Protein AF-A0A2M6GGJ7-F1 (afdb_monomer_lite)

Radius of gyration: 24.52 Å; chains: 1; bounding box: 60×41×92 Å

Sequence (339 aa):
MKKKYFLLYLFILSLFNLVSHESKAQTFKPIFEDGEGRSSIIAPLGFLGVNTENSSIRFQYFYSRSAELNPKIPAEIKRNRFYWGVDVAGSAAGGLSNLFSYGSFTPGTSASLFLGHRSLFFPALDKQGAPVLHGKNEAAIEDWLTLRVGGQVANYTLYDENLPFANQIFSEKFRGYLTQLAYNVLIGGATSIGVSWDVARENNIDDLTPVQFRQQTVVPDPSGQTTRIFEREVNAYAGGYESFIQNTFSLDAVRYFTPASDINYALHAYGRLKHDHAQPVYRAGLGFYLFPQSKIAGGVFVESGDLTNKISGTPQFSKRIDMGLTVKFILPGLGVPSP

Secondary structure (DSSP, 8-state):
-HHHHHHHHHHHHHHHHS----------------TTS--S---S--EEEEETTTTEEEEEEEEEPPPEEETTEEEEEE---EEEEEEEEEEETTHHHHHHHS----EEEEEEEEEEEE-SSS-SB-TTSPBPEETTTTEEEEEEEEEEEEEEEEEEEEE-TTS-GGGSEEEEEEEEEEEEEEEEEEETTTEEEEEEEEEEEEE-GGGSEEEEEEEEEEEE-TTSS-EEEEEEEEEEEES---EEEEEEEEEEEEEESSTTSSEEEEEEEEEEEEE-SS-EEEEEEEEEEEEESSSEEEEEEEEES-TT-SS-S-S-GGGGEEEEEEEEEEPPPBSSPP-

pLDDT: mean 85.09, std 14.14, range [33.19, 98.44]

Structure (mmCIF, N/CA/C/O backbone):
data_AF-A0A2M6GGJ7-F1
#
_entry.id   AF-A0A2M6GGJ7-F1
#
loop_
_atom_site.group_PDB
_atom_site.id
_atom_site.type_symbol
_atom_site.label_atom_id
_atom_site.label_alt_id
_atom_site.label_comp_id
_atom_site.label_asym_id
_atom_site.label_entity_id
_atom_site.label_seq_id
_atom_site.pdbx_PDB_ins_code
_atom_site.Cartn_x
_atom_site.Cartn_y
_atom_site.Cartn_z
_atom_site.occupancy
_atom_site.B_iso_or_equiv
_atom_site.auth_seq_id
_atom_site.auth_comp_id
_atom_site.auth_asym_id
_atom_site.auth_atom_id
_atom_site.pdbx_PDB_model_num
ATOM 1 N N . MET A 1 1 ? -21.533 10.019 -28.392 1.00 51.75 1 MET A N 1
ATOM 2 C CA . MET A 1 1 ? -20.485 9.110 -27.861 1.00 51.75 1 MET A CA 1
ATOM 3 C C . MET A 1 1 ? -19.088 9.280 -28.478 1.00 51.75 1 MET A C 1
ATOM 5 O O . MET A 1 1 ? -18.132 9.181 -27.727 1.00 51.75 1 MET A O 1
ATOM 9 N N . LYS A 1 2 ? -18.907 9.584 -29.776 1.00 59.47 2 LYS A N 1
ATOM 10 C CA . LYS A 1 2 ? -17.571 9.557 -30.427 1.00 59.47 2 LYS A CA 1
ATOM 11 C C . LYS A 1 2 ? -16.545 10.627 -29.977 1.00 59.47 2 LYS A C 1
ATOM 13 O O . LYS A 1 2 ? -15.355 10.347 -29.996 1.00 59.47 2 LYS A O 1
ATOM 18 N N . LYS A 1 3 ? -16.966 11.816 -29.515 1.00 59.03 3 LYS A N 1
ATOM 19 C CA . LYS A 1 3 ? -16.031 12.894 -29.104 1.00 59.03 3 LYS A CA 1
ATOM 20 C C . LYS A 1 3 ? -15.313 12.653 -27.765 1.00 59.03 3 LYS A C 1
ATOM 22 O O . LYS A 1 3 ? -14.204 13.143 -27.599 1.00 59.03 3 LYS A O 1
ATOM 27 N N . LYS A 1 4 ? -15.902 11.894 -26.828 1.00 62.91 4 LYS A N 1
ATOM 28 C CA . LYS A 1 4 ? -15.301 11.666 -25.495 1.00 62.91 4 LYS A CA 1
ATOM 29 C C . LYS A 1 4 ? -14.047 10.789 -25.557 1.00 62.91 4 LYS A C 1
ATOM 31 O O . LYS A 1 4 ? -13.094 11.047 -24.836 1.00 62.91 4 LYS A O 1
ATOM 36 N N . TYR A 1 5 ? -14.014 9.815 -26.465 1.00 76.50 5 TYR A N 1
ATOM 37 C CA . TYR A 1 5 ? -12.845 8.952 -26.644 1.00 76.50 5 TYR A CA 1
ATOM 38 C C . TYR A 1 5 ? -11.707 9.648 -27.399 1.00 76.50 5 TYR A C 1
ATOM 40 O O . TYR A 1 5 ? -10.549 9.327 -27.175 1.00 76.50 5 TYR A O 1
ATOM 48 N N . PHE A 1 6 ? -12.007 10.640 -28.245 1.00 73.56 6 PHE A N 1
ATOM 49 C CA . PHE A 1 6 ? -10.998 11.339 -29.048 1.00 73.56 6 PHE A CA 1
ATOM 50 C C . PHE A 1 6 ? -9.972 12.100 -28.194 1.00 73.56 6 PHE A C 1
ATOM 52 O O . PHE A 1 6 ? -8.778 12.006 -28.453 1.00 73.56 6 PHE A O 1
ATOM 59 N N . LEU A 1 7 ? -10.422 12.789 -27.139 1.00 67.88 7 LEU A N 1
ATOM 60 C CA . LEU A 1 7 ? -9.537 13.481 -26.193 1.00 67.88 7 LEU A CA 1
ATOM 61 C C . LEU A 1 7 ? -8.674 12.504 -25.384 1.00 67.88 7 LEU A C 1
ATOM 63 O O . LEU A 1 7 ? -7.494 12.770 -25.179 1.00 67.88 7 LEU A O 1
ATOM 67 N N . LEU A 1 8 ? -9.236 11.356 -24.990 1.00 68.56 8 LEU A N 1
ATOM 68 C CA . LEU A 1 8 ? -8.490 10.291 -24.316 1.00 68.56 8 LEU A CA 1
ATOM 69 C C . LEU A 1 8 ? -7.396 9.717 -25.230 1.00 68.56 8 LEU A C 1
ATOM 71 O O . LEU A 1 8 ? -6.256 9.581 -24.801 1.00 68.56 8 LEU A O 1
ATOM 75 N N . TYR A 1 9 ? -7.710 9.448 -26.502 1.00 72.50 9 TYR A N 1
ATOM 76 C CA . TYR A 1 9 ? -6.724 8.982 -27.480 1.00 72.50 9 TYR A CA 1
ATOM 77 C C . TYR A 1 9 ? -5.635 10.020 -27.757 1.00 72.50 9 TYR A C 1
ATOM 79 O O . TYR A 1 9 ? -4.473 9.643 -27.838 1.00 72.50 9 TYR A O 1
ATOM 87 N N . LEU A 1 10 ? -5.979 11.308 -27.865 1.00 68.38 10 LEU A N 1
ATOM 88 C CA . LEU A 1 10 ? -5.005 12.394 -28.041 1.00 68.38 10 LEU A CA 1
ATOM 89 C C . LEU A 1 10 ? -4.087 12.545 -26.828 1.00 68.38 10 LEU A C 1
ATOM 91 O O . LEU A 1 10 ? -2.884 12.723 -26.996 1.00 68.38 10 LEU A O 1
ATOM 95 N N . PHE A 1 11 ? -4.636 12.420 -25.619 1.00 70.00 11 PHE A N 1
ATOM 96 C CA . PHE A 1 11 ? -3.857 12.446 -24.387 1.00 70.00 11 PHE A CA 1
ATOM 97 C C . PHE A 1 11 ? -2.895 11.252 -24.318 1.00 70.00 11 PHE A C 1
ATOM 99 O O . PHE A 1 11 ? -1.694 11.450 -24.135 1.00 70.00 11 PHE A O 1
ATOM 106 N N . ILE A 1 12 ? -3.382 10.036 -24.594 1.00 68.50 12 ILE A N 1
ATOM 107 C CA . ILE A 1 12 ? -2.549 8.828 -24.682 1.00 68.50 12 ILE A CA 1
ATOM 108 C C . ILE A 1 12 ? -1.468 8.992 -25.765 1.00 68.50 12 ILE A C 1
ATOM 110 O O . ILE A 1 12 ? -0.297 8.763 -25.487 1.00 68.50 12 ILE A O 1
ATOM 114 N N . LEU A 1 13 ? -1.809 9.458 -26.973 1.00 62.09 13 LEU A N 1
ATOM 115 C CA . LEU A 1 13 ? -0.828 9.678 -28.045 1.00 62.09 13 LEU A CA 1
ATOM 116 C C . LEU A 1 13 ? 0.214 10.747 -27.688 1.00 62.09 13 LEU A C 1
ATOM 118 O O . LEU A 1 13 ? 1.377 10.602 -28.060 1.00 62.09 13 LEU A O 1
ATOM 122 N N . SER A 1 14 ? -0.174 11.812 -26.983 1.00 61.53 14 SER A N 1
ATOM 123 C CA . SER A 1 14 ? 0.762 12.858 -26.552 1.00 61.53 14 SER A CA 1
ATOM 124 C C . SER A 1 14 ? 1.758 12.355 -25.504 1.00 61.53 14 SER A C 1
ATOM 126 O O . SER A 1 14 ? 2.934 12.706 -25.575 1.00 61.53 14 SER A O 1
ATOM 128 N N . LEU A 1 15 ? 1.331 11.448 -24.614 1.00 56.44 15 LEU A N 1
ATOM 129 C CA . LEU A 1 15 ? 2.206 10.760 -23.658 1.00 56.44 15 LEU A CA 1
AT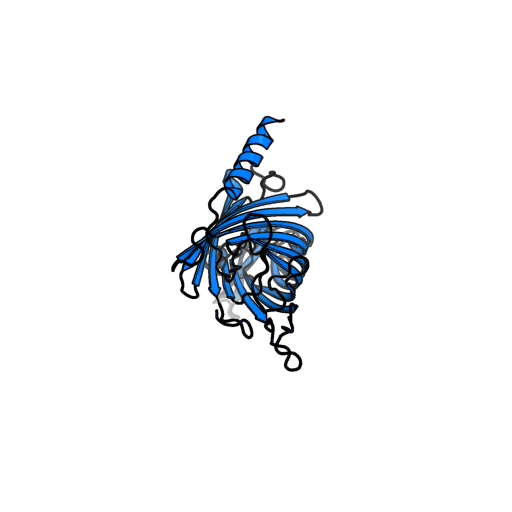OM 130 C C . LEU A 1 15 ? 3.258 9.884 -24.358 1.00 56.44 15 LEU A C 1
ATOM 132 O O . LEU A 1 15 ? 4.368 9.747 -23.850 1.00 56.44 15 LEU A O 1
ATOM 136 N N . PHE A 1 16 ? 2.945 9.339 -25.539 1.00 56.56 16 PHE A N 1
ATOM 137 C CA . PHE A 1 16 ? 3.874 8.513 -26.319 1.00 56.56 16 PHE A CA 1
ATOM 138 C C . PHE A 1 16 ? 4.834 9.303 -27.227 1.00 56.56 16 PHE A C 1
ATOM 140 O O . PHE A 1 16 ? 5.875 8.764 -27.593 1.00 56.56 16 PHE A O 1
ATOM 147 N N . ASN A 1 17 ? 4.531 10.557 -27.588 1.00 52.69 17 ASN A N 1
ATOM 148 C CA . ASN A 1 17 ? 5.348 11.345 -28.530 1.00 52.69 17 ASN A CA 1
ATOM 149 C C . ASN A 1 17 ? 6.415 12.240 -27.871 1.00 52.69 17 ASN A C 1
ATOM 151 O O . ASN A 1 17 ? 7.192 12.890 -28.571 1.00 52.69 17 ASN A O 1
ATOM 155 N N . LEU A 1 18 ? 6.502 12.278 -26.539 1.00 50.62 18 LEU A N 1
ATOM 156 C CA . LEU A 1 18 ? 7.527 13.055 -25.840 1.00 50.62 18 LEU A CA 1
ATOM 157 C C . LEU A 1 18 ? 8.856 12.284 -25.760 1.00 50.62 18 LEU A C 1
ATOM 159 O O . LEU A 1 18 ? 9.152 11.588 -24.790 1.00 50.62 18 LEU A O 1
ATOM 163 N N . VAL A 1 19 ? 9.652 12.503 -26.810 1.00 48.62 19 VAL A N 1
ATOM 164 C CA . VAL A 1 19 ? 11.121 12.491 -26.850 1.00 48.62 19 VAL A CA 1
ATOM 165 C C . VAL A 1 19 ? 11.791 11.124 -26.630 1.00 48.62 19 VAL A C 1
ATOM 167 O O . VAL A 1 19 ? 11.907 10.599 -25.522 1.00 48.62 19 VAL A O 1
ATOM 170 N N . SER A 1 20 ? 12.314 10.578 -27.729 1.00 45.50 20 SER A N 1
ATOM 171 C CA . SER A 1 20 ? 13.318 9.515 -27.761 1.00 45.50 20 SER A CA 1
ATOM 172 C C . SER A 1 20 ? 14.669 10.077 -27.302 1.00 45.50 20 SER A C 1
ATOM 174 O O . SER A 1 20 ? 15.397 10.682 -28.087 1.00 45.50 20 SER A O 1
ATOM 176 N N . HIS A 1 21 ? 14.989 9.942 -26.018 1.00 51.56 21 HIS A N 1
ATOM 177 C CA . HIS A 1 21 ? 16.360 10.112 -25.532 1.00 51.56 21 HIS A CA 1
ATOM 178 C C . HIS A 1 21 ? 17.081 8.768 -25.518 1.00 51.56 21 HIS A C 1
ATOM 180 O O . HIS A 1 21 ? 16.458 7.728 -25.299 1.00 51.56 21 HIS A O 1
ATOM 186 N N . GLU A 1 22 ? 18.392 8.810 -25.766 1.00 47.75 22 GLU A N 1
ATOM 187 C CA . GLU A 1 22 ? 19.265 7.641 -25.720 1.00 47.75 22 GLU A CA 1
ATOM 188 C C . GLU A 1 22 ? 19.140 6.946 -24.359 1.00 47.75 22 GLU A C 1
ATOM 190 O O . GLU A 1 22 ? 19.446 7.499 -23.299 1.00 47.75 22 GLU A O 1
ATOM 195 N N . SER A 1 23 ? 18.632 5.717 -24.398 1.00 44.44 23 SER A N 1
ATOM 196 C CA . SER A 1 23 ? 18.399 4.884 -23.229 1.00 44.44 23 SER A CA 1
ATOM 197 C C . SER A 1 23 ? 19.726 4.276 -22.782 1.00 44.44 23 SER A C 1
ATOM 199 O O . SER A 1 23 ? 20.147 3.229 -23.268 1.00 44.44 23 SER A O 1
ATOM 201 N N . LYS A 1 24 ? 20.414 4.922 -21.835 1.00 51.88 24 LYS A N 1
ATOM 202 C CA . LYS A 1 24 ? 21.367 4.187 -20.993 1.00 51.88 24 LYS A CA 1
ATOM 203 C C . LYS A 1 24 ? 20.553 3.238 -20.114 1.00 51.88 24 LYS A C 1
ATOM 205 O O . LYS A 1 24 ? 19.527 3.653 -19.575 1.00 51.88 24 LYS A O 1
ATOM 210 N N . ALA A 1 25 ? 20.989 1.986 -19.975 1.00 45.56 25 ALA A N 1
ATOM 211 C CA . ALA A 1 25 ? 20.349 1.017 -19.089 1.00 45.56 25 ALA A CA 1
ATOM 212 C C . ALA A 1 25 ? 20.243 1.618 -17.675 1.00 45.56 25 ALA A C 1
ATOM 214 O O . ALA A 1 25 ? 21.256 1.920 -17.048 1.00 45.56 25 ALA A O 1
ATOM 215 N N . GLN A 1 26 ? 19.019 1.866 -17.209 1.00 54.78 26 GLN A N 1
ATOM 216 C CA . GLN A 1 26 ? 18.755 2.566 -15.954 1.00 54.78 26 GLN A CA 1
ATOM 217 C C . GLN A 1 26 ? 17.962 1.692 -14.993 1.00 54.78 26 GLN A C 1
ATOM 219 O O . GLN A 1 26 ? 17.042 0.969 -15.378 1.00 54.78 26 GLN A O 1
ATOM 224 N N . THR A 1 27 ? 18.315 1.798 -13.715 1.00 61.25 27 THR A N 1
ATOM 225 C CA . THR A 1 27 ? 17.665 1.070 -12.630 1.00 61.25 27 THR A CA 1
ATOM 226 C C . THR A 1 27 ? 16.345 1.750 -12.279 1.00 61.25 27 THR A C 1
ATOM 228 O O . THR A 1 27 ? 16.322 2.798 -11.633 1.00 61.25 27 THR A O 1
ATOM 231 N N . PHE A 1 28 ? 15.235 1.150 -12.705 1.00 70.44 28 PHE A N 1
ATOM 232 C CA . PHE A 1 28 ? 13.886 1.578 -12.339 1.00 70.44 28 PHE A CA 1
ATOM 233 C C . PHE A 1 28 ? 13.700 1.572 -10.808 1.00 70.44 28 PHE A C 1
ATOM 235 O O . PHE A 1 28 ? 14.031 0.584 -10.148 1.00 70.44 28 PHE A O 1
ATOM 242 N N . LYS A 1 29 ? 13.173 2.664 -10.231 1.00 75.12 29 LYS A N 1
ATOM 243 C CA . LYS A 1 29 ? 12.986 2.821 -8.776 1.00 75.12 29 LYS A CA 1
ATOM 244 C C . LYS A 1 29 ? 11.493 2.727 -8.406 1.00 75.12 29 LYS A C 1
ATOM 246 O O . LYS A 1 29 ? 10.819 3.757 -8.412 1.00 75.12 29 LYS A O 1
ATOM 251 N N . PRO A 1 30 ? 10.955 1.537 -8.065 1.00 67.38 30 PRO A N 1
ATOM 252 C CA . PRO A 1 30 ? 9.539 1.339 -7.729 1.00 67.38 30 PRO A CA 1
ATOM 253 C C . PRO A 1 30 ? 9.194 1.901 -6.343 1.00 67.38 30 PRO A C 1
ATOM 255 O O . PRO A 1 30 ? 9.149 1.180 -5.349 1.00 67.38 30 PRO A O 1
ATOM 258 N N . ILE A 1 31 ? 8.943 3.202 -6.256 1.00 78.50 31 ILE A N 1
ATOM 259 C CA . ILE A 1 31 ? 8.419 3.817 -5.024 1.00 78.50 31 ILE A CA 1
ATOM 260 C C . ILE A 1 31 ? 6.958 4.253 -5.152 1.00 78.50 31 ILE A C 1
ATOM 262 O O . ILE A 1 31 ? 6.412 4.835 -4.221 1.00 78.50 31 ILE A O 1
ATOM 266 N N . PHE A 1 32 ? 6.348 3.971 -6.294 1.00 89.25 32 PHE A N 1
ATOM 267 C CA . PHE A 1 32 ? 5.027 4.436 -6.690 1.00 89.25 32 PHE A CA 1
ATOM 268 C C . PHE A 1 32 ? 3.952 3.619 -5.997 1.00 89.25 32 PHE A C 1
ATOM 270 O O . PHE A 1 32 ? 3.922 2.400 -6.154 1.00 89.25 32 PHE A O 1
ATOM 277 N N . GLU A 1 33 ? 3.102 4.283 -5.229 1.00 91.62 33 GLU A N 1
ATOM 278 C CA . GLU A 1 33 ? 2.024 3.673 -4.459 1.00 91.62 33 GLU A CA 1
ATOM 279 C C . GLU A 1 33 ? 0.831 4.632 -4.419 1.00 91.62 33 GLU A C 1
ATOM 281 O O . GLU A 1 33 ? 1.014 5.846 -4.509 1.00 91.62 33 GLU A O 1
ATOM 286 N N . ASP A 1 34 ? -0.370 4.076 -4.292 1.00 92.00 34 ASP A N 1
ATOM 287 C CA . ASP A 1 34 ? -1.590 4.831 -4.000 1.00 92.00 34 ASP A CA 1
ATOM 288 C C . ASP A 1 34 ? -1.717 5.172 -2.503 1.00 92.00 34 ASP A C 1
ATOM 290 O O . ASP A 1 34 ? -0.818 4.874 -1.701 1.00 92.00 34 ASP A O 1
ATOM 294 N N . GLY A 1 35 ? -2.829 5.799 -2.108 1.00 88.88 35 GLY A N 1
ATOM 295 C CA . GLY A 1 35 ? -3.072 6.163 -0.710 1.00 88.88 35 GLY A CA 1
ATOM 296 C C . GLY A 1 35 ? -3.096 4.983 0.253 1.00 88.88 35 GLY A C 1
ATOM 297 O O . GLY A 1 35 ? -2.660 5.103 1.394 1.00 88.88 35 GLY A O 1
ATOM 298 N N . GLU A 1 36 ? -3.470 3.797 -0.227 1.00 90.56 36 GLU A N 1
ATOM 299 C CA . GLU A 1 36 ? -3.439 2.557 0.555 1.00 90.56 36 GLU A CA 1
ATOM 300 C C . GLU A 1 36 ? -2.057 1.895 0.576 1.00 90.56 36 GLU A C 1
ATOM 302 O O . GLU A 1 36 ? -1.860 0.853 1.211 1.00 90.56 36 GLU A O 1
ATOM 307 N N . GLY A 1 37 ? -1.065 2.482 -0.093 1.00 90.06 37 GLY A N 1
ATOM 308 C CA . GLY A 1 37 ? 0.262 1.904 -0.224 1.00 90.06 37 GLY A CA 1
ATOM 309 C C . GLY A 1 37 ? 0.307 0.736 -1.216 1.00 90.06 37 GLY A C 1
ATOM 310 O O . GLY A 1 37 ? 1.194 -0.117 -1.097 1.00 90.06 37 GLY A O 1
ATOM 311 N N . ARG A 1 38 ? -0.646 0.622 -2.151 1.00 92.19 38 ARG A N 1
ATOM 312 C CA . ARG A 1 38 ? -0.683 -0.432 -3.177 1.00 92.19 38 ARG A CA 1
ATOM 313 C C . ARG A 1 38 ? -0.109 0.059 -4.501 1.00 92.19 38 ARG A C 1
ATOM 315 O O . ARG A 1 38 ? -0.192 1.227 -4.871 1.00 92.19 38 ARG A O 1
ATOM 322 N N . SER A 1 39 ? 0.452 -0.881 -5.250 1.00 94.00 39 SER A N 1
ATOM 323 C CA . SER A 1 39 ? 0.989 -0.666 -6.592 1.00 94.00 39 SER A CA 1
ATOM 324 C C . SER A 1 39 ? 0.879 -1.955 -7.390 1.00 94.00 39 SER A C 1
ATOM 326 O O . SER A 1 39 ? 1.068 -3.038 -6.827 1.00 94.00 39 SER A O 1
ATOM 328 N N . SER A 1 40 ? 0.610 -1.866 -8.693 1.00 94.44 40 SER A N 1
ATOM 329 C CA . SER A 1 40 ? 0.854 -3.002 -9.592 1.00 94.44 40 SER A CA 1
ATOM 330 C C . SER A 1 40 ? 2.330 -3.123 -9.986 1.00 94.44 40 SER A C 1
ATOM 332 O O . SER A 1 40 ? 2.776 -4.207 -10.369 1.00 94.44 40 SER A O 1
ATOM 334 N N . ILE A 1 41 ? 3.118 -2.052 -9.818 1.00 92.31 41 ILE A N 1
ATOM 335 C CA . ILE A 1 41 ? 4.540 -2.040 -10.159 1.00 92.31 41 ILE A CA 1
ATOM 336 C C . ILE A 1 41 ? 5.391 -2.478 -8.973 1.00 92.31 41 ILE A C 1
ATOM 338 O O . ILE A 1 41 ? 5.910 -1.673 -8.201 1.00 92.31 41 ILE A O 1
ATOM 342 N N . ILE A 1 42 ? 5.584 -3.793 -8.874 1.00 87.31 42 ILE A N 1
ATOM 343 C CA . ILE A 1 42 ? 6.443 -4.427 -7.871 1.00 87.31 42 ILE A CA 1
ATOM 344 C C . ILE A 1 42 ? 7.801 -4.712 -8.505 1.00 87.31 42 ILE A C 1
ATOM 346 O O . ILE A 1 42 ? 7.975 -5.752 -9.133 1.00 87.31 42 ILE A O 1
ATOM 350 N N . ALA A 1 43 ? 8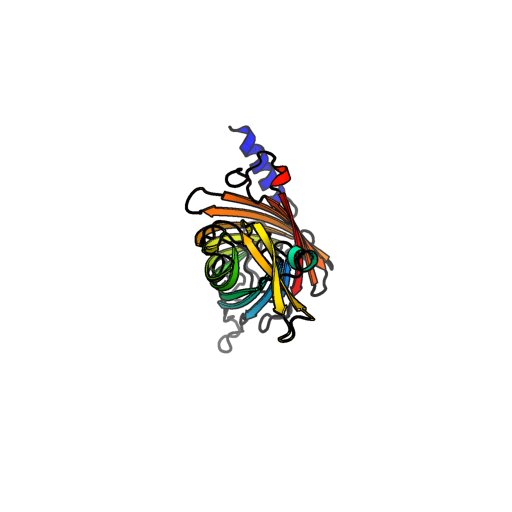.767 -3.800 -8.383 1.00 80.81 43 ALA A N 1
ATOM 351 C CA . ALA A 1 43 ? 10.131 -4.067 -8.849 1.00 80.81 43 ALA A CA 1
ATOM 352 C C . ALA A 1 43 ? 11.063 -4.460 -7.684 1.00 80.81 43 ALA A C 1
ATOM 354 O O . ALA A 1 43 ? 10.807 -4.089 -6.535 1.00 80.81 43 ALA A O 1
ATOM 355 N N . PRO A 1 44 ? 12.146 -5.208 -7.965 1.00 80.31 44 PRO A N 1
ATOM 356 C CA . PRO A 1 44 ? 13.022 -5.775 -6.945 1.00 80.31 44 PRO A CA 1
ATOM 357 C C . PRO A 1 44 ? 13.977 -4.722 -6.363 1.00 80.31 44 PRO A C 1
ATOM 359 O O . PRO A 1 44 ? 15.183 -4.748 -6.609 1.00 80.31 44 PRO A O 1
ATOM 362 N N . LEU A 1 45 ? 13.433 -3.779 -5.595 1.00 83.50 45 LEU A N 1
ATOM 363 C CA . LEU A 1 45 ? 14.181 -2.738 -4.896 1.00 83.50 45 LEU A CA 1
ATOM 364 C C . LEU A 1 45 ? 13.812 -2.736 -3.412 1.00 83.50 45 LEU A C 1
ATOM 366 O O . LEU A 1 45 ? 12.633 -2.702 -3.055 1.00 83.50 45 LEU A O 1
ATOM 370 N N . GLY A 1 46 ? 14.827 -2.760 -2.548 1.00 87.94 46 GLY A N 1
ATOM 371 C CA . GLY A 1 46 ? 14.635 -2.622 -1.109 1.00 87.94 46 GLY A CA 1
ATOM 372 C C . GLY A 1 46 ? 14.470 -1.161 -0.693 1.00 87.94 46 GLY A C 1
ATOM 373 O O . GLY A 1 46 ? 15.142 -0.277 -1.230 1.00 87.94 46 GLY A O 1
ATOM 374 N N . PHE A 1 47 ? 13.602 -0.897 0.279 1.00 91.06 47 PHE A N 1
ATOM 375 C CA . PHE A 1 47 ? 13.423 0.433 0.851 1.00 91.06 47 PHE A CA 1
ATOM 376 C C . PHE A 1 47 ? 12.897 0.387 2.290 1.00 91.06 47 PHE A C 1
ATOM 378 O O . PHE A 1 47 ? 12.283 -0.586 2.717 1.00 91.06 47 PHE A O 1
ATOM 385 N N . LEU A 1 48 ? 13.091 1.485 3.015 1.00 92.81 48 LEU A N 1
ATOM 386 C CA . LEU A 1 48 ? 12.342 1.845 4.215 1.00 92.81 48 LEU A CA 1
ATOM 387 C C . LEU A 1 48 ? 11.492 3.071 3.878 1.00 92.81 48 LEU A C 1
ATOM 389 O O . LEU A 1 48 ? 12.037 4.068 3.422 1.00 92.81 48 LEU A O 1
ATOM 393 N N . GLY A 1 49 ? 10.180 3.019 4.062 1.00 91.88 49 GLY A N 1
ATOM 394 C CA . GLY A 1 49 ? 9.276 4.075 3.622 1.00 91.88 49 GLY A CA 1
ATOM 395 C C . GLY A 1 49 ? 8.212 4.433 4.640 1.00 91.88 49 GLY A C 1
ATOM 396 O O . GLY A 1 49 ? 7.859 3.626 5.495 1.00 91.88 49 GLY A O 1
ATOM 397 N N . VAL A 1 50 ? 7.703 5.652 4.507 1.00 91.75 50 VAL A N 1
ATOM 398 C CA . VAL A 1 50 ? 6.538 6.171 5.216 1.00 91.75 50 VAL A CA 1
ATOM 399 C C . VAL A 1 50 ? 5.530 6.651 4.176 1.00 91.75 50 VAL A C 1
ATOM 401 O O . VAL A 1 50 ? 5.902 7.344 3.223 1.00 91.75 50 VAL A O 1
ATOM 404 N N . ASN A 1 51 ? 4.268 6.281 4.360 1.00 88.75 51 ASN A N 1
ATOM 405 C CA . ASN A 1 51 ? 3.137 6.805 3.602 1.00 88.75 51 ASN A CA 1
ATOM 406 C C . ASN A 1 51 ? 2.179 7.471 4.595 1.00 88.75 51 ASN A C 1
ATOM 408 O O . ASN A 1 51 ? 1.768 6.848 5.575 1.00 88.75 51 ASN A O 1
ATOM 412 N N . THR A 1 52 ? 1.901 8.759 4.389 1.00 87.81 52 THR A N 1
ATOM 413 C CA . THR A 1 52 ? 1.106 9.553 5.334 1.00 87.81 52 THR A CA 1
ATOM 414 C C . THR A 1 52 ? -0.382 9.260 5.249 1.00 87.81 52 THR A C 1
ATOM 416 O O . THR A 1 52 ? -1.072 9.473 6.236 1.00 87.81 52 THR A O 1
ATOM 419 N N . GLU A 1 53 ? -0.865 8.774 4.107 1.00 86.44 53 GLU A N 1
ATOM 420 C CA . GLU A 1 53 ? -2.291 8.553 3.866 1.00 86.44 53 GLU A CA 1
ATOM 421 C C . GLU A 1 53 ? -2.780 7.344 4.669 1.00 86.44 53 GLU A C 1
ATOM 423 O O . GLU A 1 53 ? -3.474 7.490 5.670 1.00 86.44 53 GLU A O 1
ATOM 428 N N . ASN A 1 54 ? -2.271 6.148 4.365 1.00 87.06 54 ASN A N 1
ATOM 429 C CA . ASN A 1 54 ? -2.529 4.955 5.181 1.00 87.06 54 ASN A CA 1
ATOM 430 C C . ASN A 1 54 ? -1.711 4.892 6.482 1.00 87.06 54 ASN A C 1
ATOM 432 O O . ASN A 1 54 ? -1.764 3.889 7.199 1.00 87.06 54 ASN A O 1
ATOM 436 N N . SER A 1 55 ? -0.911 5.924 6.764 1.00 88.94 55 SER A N 1
ATOM 437 C CA . SER A 1 55 ? -0.195 6.069 8.031 1.00 88.94 55 SER A CA 1
ATOM 438 C C . SER A 1 55 ? 0.666 4.860 8.375 1.00 88.94 55 SER A C 1
ATOM 440 O O . SER A 1 55 ? 0.635 4.322 9.487 1.00 88.94 55 SER A O 1
ATOM 442 N N . SER A 1 56 ? 1.421 4.410 7.375 1.00 90.06 56 SER A N 1
ATOM 443 C CA . SER A 1 56 ? 2.217 3.196 7.458 1.00 90.06 56 SER A CA 1
ATOM 444 C C . SER A 1 56 ? 3.712 3.472 7.416 1.00 90.06 56 SER A C 1
ATOM 446 O O . SER A 1 56 ? 4.191 4.375 6.726 1.00 90.06 56 SER A O 1
ATOM 448 N N . ILE A 1 57 ? 4.454 2.643 8.148 1.00 92.38 57 ILE A N 1
ATOM 449 C CA . ILE A 1 57 ? 5.901 2.486 8.026 1.00 92.38 57 ILE A CA 1
ATOM 450 C C . ILE A 1 57 ? 6.140 1.122 7.395 1.00 92.38 57 ILE A C 1
ATOM 452 O O . ILE A 1 57 ? 5.656 0.106 7.897 1.00 92.38 57 ILE A O 1
ATOM 456 N N . ARG A 1 58 ? 6.898 1.093 6.302 1.00 92.94 58 ARG A N 1
ATOM 457 C CA . ARG A 1 58 ? 7.131 -0.099 5.491 1.00 92.94 58 ARG A CA 1
ATOM 458 C C . ARG A 1 58 ? 8.614 -0.368 5.330 1.00 92.94 58 ARG A C 1
ATOM 460 O O . ARG A 1 58 ? 9.369 0.515 4.937 1.00 92.94 58 ARG A O 1
ATOM 467 N N . PHE A 1 59 ? 9.012 -1.604 5.566 1.00 94.50 59 PHE A N 1
ATOM 468 C CA . PHE A 1 59 ? 10.320 -2.130 5.229 1.00 94.50 59 PHE A CA 1
ATOM 469 C C . PHE A 1 59 ? 10.160 -3.188 4.144 1.00 94.50 59 PHE A C 1
ATOM 471 O O . PHE A 1 59 ? 9.492 -4.198 4.344 1.00 94.50 59 PHE A O 1
ATOM 478 N N . GLN A 1 60 ? 10.819 -2.971 3.016 1.00 93.12 60 GLN A N 1
ATOM 479 C CA . GLN A 1 60 ? 10.826 -3.880 1.887 1.00 93.12 60 GLN A CA 1
ATOM 480 C C . GLN A 1 60 ? 12.263 -4.281 1.578 1.00 93.12 60 GLN A C 1
ATOM 482 O O . GLN A 1 60 ? 13.158 -3.440 1.485 1.00 93.12 60 GLN A O 1
ATOM 487 N N . TYR A 1 61 ? 12.485 -5.570 1.371 1.00 91.62 61 TYR A N 1
ATOM 488 C CA . TYR A 1 61 ? 13.784 -6.120 1.022 1.00 91.62 61 TYR A CA 1
ATOM 489 C C . TYR A 1 61 ? 13.648 -7.118 -0.122 1.00 91.62 61 TYR A C 1
ATOM 491 O O . TYR A 1 61 ? 12.731 -7.935 -0.144 1.00 91.62 61 TYR A O 1
ATOM 499 N N . PHE A 1 62 ? 14.592 -7.070 -1.058 1.00 87.62 62 PHE A N 1
ATOM 500 C CA . PHE A 1 62 ? 14.656 -7.973 -2.198 1.00 87.62 62 PHE A CA 1
ATOM 501 C C . PHE A 1 62 ? 16.027 -8.619 -2.299 1.00 87.62 62 PHE A C 1
ATOM 503 O O . PHE A 1 62 ? 17.057 -7.969 -2.128 1.00 87.62 62 PHE A O 1
ATOM 510 N N . TYR A 1 63 ? 16.014 -9.894 -2.658 1.00 86.50 63 TYR A N 1
ATOM 511 C CA . TYR A 1 63 ? 17.173 -10.640 -3.092 1.00 86.50 63 TYR A CA 1
ATOM 512 C C . TYR A 1 63 ? 16.971 -11.073 -4.544 1.00 86.50 63 TYR A C 1
ATOM 514 O O . TYR A 1 63 ? 16.034 -11.798 -4.885 1.00 86.50 63 TYR A O 1
ATOM 522 N N . SER A 1 64 ? 17.891 -10.650 -5.400 1.00 80.19 64 SER A N 1
ATOM 523 C CA . SER A 1 64 ? 18.005 -11.117 -6.776 1.00 80.19 64 SER A CA 1
ATOM 524 C C . SER A 1 64 ? 19.449 -11.528 -6.977 1.00 80.19 64 SER A C 1
ATOM 526 O O . SER A 1 64 ? 20.351 -10.714 -6.791 1.00 80.19 64 SER A O 1
ATOM 528 N N . ARG A 1 65 ? 19.693 -12.781 -7.359 1.00 70.38 65 ARG A N 1
ATOM 529 C CA . ARG A 1 65 ? 21.040 -13.175 -7.771 1.00 70.38 65 ARG A CA 1
ATOM 530 C C . ARG A 1 65 ? 21.240 -12.676 -9.190 1.00 70.38 65 ARG A C 1
ATOM 532 O O . ARG A 1 65 ? 20.425 -12.973 -10.060 1.00 70.38 65 ARG A O 1
ATOM 539 N N . SER A 1 66 ? 22.288 -11.901 -9.409 1.00 60.19 66 SER A N 1
ATOM 540 C CA . SER A 1 66 ? 22.563 -11.383 -10.741 1.00 60.19 66 SER A CA 1
ATOM 541 C C . SER A 1 66 ? 22.949 -12.476 -11.719 1.00 60.19 66 SER A C 1
ATOM 543 O O . SER A 1 66 ? 23.332 -13.586 -11.347 1.00 60.19 66 SER A O 1
ATOM 545 N N . ALA A 1 67 ? 22.802 -12.144 -12.995 1.00 62.91 67 ALA A N 1
ATOM 546 C CA . ALA A 1 67 ? 23.323 -12.941 -14.080 1.00 62.91 67 ALA A CA 1
ATOM 547 C C . ALA A 1 67 ? 24.844 -13.116 -13.893 1.00 62.91 67 ALA A C 1
ATOM 549 O O . ALA A 1 67 ? 25.579 -12.134 -13.836 1.00 62.91 67 ALA A O 1
ATOM 550 N N . GLU A 1 68 ? 25.302 -14.358 -13.749 1.00 59.03 68 GLU A N 1
ATOM 551 C CA . GLU A 1 68 ? 26.722 -14.696 -13.596 1.00 59.03 68 GLU A CA 1
ATOM 552 C C . GLU A 1 68 ? 27.238 -15.273 -14.920 1.00 59.03 68 GLU A C 1
ATOM 554 O O . GLU A 1 68 ? 26.511 -15.990 -15.614 1.00 59.03 68 GLU A O 1
ATOM 559 N N . LEU A 1 69 ? 28.491 -14.984 -15.286 1.00 58.41 69 LEU A N 1
ATOM 560 C CA . LEU A 1 69 ? 29.144 -15.662 -16.409 1.00 58.41 69 LEU A CA 1
ATOM 561 C C . LEU A 1 69 ? 29.158 -17.168 -16.138 1.00 58.41 69 LEU A C 1
ATOM 563 O O . LEU A 1 69 ? 29.481 -17.603 -15.032 1.00 58.41 69 LEU A O 1
ATOM 567 N N . ASN A 1 70 ? 28.789 -17.975 -17.132 1.00 61.22 70 ASN A N 1
A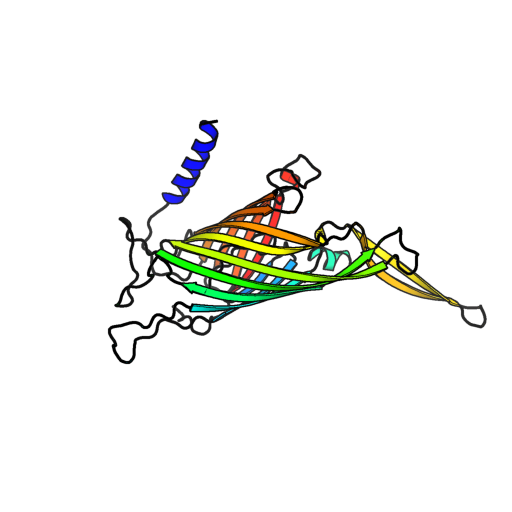TOM 568 C CA . ASN A 1 70 ? 28.860 -19.420 -17.005 1.00 61.22 70 ASN A CA 1
ATOM 569 C C . ASN A 1 70 ? 30.344 -19.815 -16.889 1.00 61.22 70 ASN A C 1
ATOM 571 O O . ASN A 1 70 ? 31.090 -19.653 -17.855 1.00 61.22 70 ASN A O 1
ATOM 575 N N . PRO A 1 71 ? 30.797 -20.372 -15.749 1.00 61.22 71 PRO A N 1
ATOM 576 C CA . PRO A 1 71 ? 32.212 -20.679 -15.542 1.00 61.22 71 PRO A CA 1
ATOM 577 C C . PRO A 1 71 ? 32.735 -21.748 -16.512 1.00 61.22 71 PRO A C 1
ATOM 579 O O . PRO A 1 71 ? 33.942 -21.895 -16.667 1.00 61.22 71 PRO A O 1
ATOM 582 N N . LYS A 1 72 ? 31.839 -22.501 -17.169 1.00 70.81 72 LYS A N 1
ATOM 583 C CA . LYS A 1 72 ? 32.191 -23.515 -18.172 1.00 70.81 72 LYS A CA 1
ATOM 584 C C . LYS A 1 72 ? 32.193 -22.979 -19.605 1.00 70.81 72 LYS A C 1
ATOM 586 O O . LYS A 1 72 ? 32.869 -23.549 -20.452 1.00 70.81 72 LYS A O 1
ATOM 591 N N . ILE A 1 73 ? 31.430 -21.922 -19.883 1.00 71.94 73 ILE A N 1
ATOM 592 C CA . ILE A 1 73 ? 31.313 -21.307 -21.211 1.00 71.94 73 ILE A CA 1
ATOM 593 C C . ILE A 1 73 ? 31.328 -19.789 -20.999 1.00 71.94 73 ILE A C 1
ATOM 595 O O . ILE A 1 73 ? 30.267 -19.189 -20.852 1.00 71.94 73 ILE A O 1
ATOM 599 N N . PRO A 1 74 ? 32.509 -19.144 -20.976 1.00 60.69 74 PRO A N 1
ATOM 600 C CA . PRO A 1 74 ? 32.635 -17.711 -20.688 1.00 60.69 74 PRO A CA 1
ATOM 601 C C . PRO A 1 74 ? 31.869 -16.799 -21.661 1.00 60.69 74 PRO A C 1
ATOM 603 O O . PRO A 1 74 ? 31.646 -15.633 -21.361 1.00 60.69 74 PRO A O 1
ATOM 606 N N . ALA A 1 75 ? 31.455 -17.325 -22.819 1.00 62.16 75 ALA A N 1
ATOM 607 C CA . ALA A 1 75 ? 30.616 -16.636 -23.799 1.00 62.16 75 ALA A CA 1
ATOM 608 C C . ALA A 1 75 ? 29.102 -16.720 -23.502 1.00 62.16 75 ALA A C 1
ATOM 610 O O . ALA A 1 75 ? 28.309 -16.138 -24.237 1.00 62.16 75 ALA A O 1
ATOM 611 N N . GLU A 1 76 ? 28.684 -17.453 -22.466 1.00 61.00 76 GLU A N 1
ATOM 612 C CA . GLU A 1 76 ? 27.284 -17.598 -22.071 1.00 61.00 76 GLU A CA 1
ATOM 613 C C . GLU A 1 76 ? 27.046 -17.048 -20.666 1.00 61.00 76 GLU A C 1
ATOM 615 O O . GLU A 1 76 ? 27.691 -17.429 -19.692 1.00 61.00 76 GLU A O 1
ATOM 620 N N . ILE A 1 77 ? 26.050 -16.179 -20.535 1.00 61.81 77 ILE A N 1
ATOM 621 C CA . ILE A 1 77 ? 25.628 -15.643 -19.244 1.00 61.81 77 ILE A CA 1
ATOM 622 C C . ILE A 1 77 ? 24.552 -16.562 -18.648 1.00 61.81 77 ILE A C 1
ATOM 624 O O . ILE A 1 77 ? 23.466 -16.713 -19.216 1.00 61.81 77 ILE A O 1
ATOM 628 N N . LYS A 1 78 ? 24.811 -17.146 -17.469 1.00 60.25 78 LYS A N 1
ATOM 629 C CA . LYS A 1 78 ? 23.804 -17.873 -16.686 1.00 60.25 78 LYS A CA 1
ATOM 630 C C . LYS A 1 78 ? 22.886 -16.856 -16.017 1.00 60.25 78 LYS A C 1
ATOM 632 O O . LYS A 1 78 ? 23.170 -16.305 -14.954 1.00 60.25 78 LYS A O 1
ATOM 637 N N .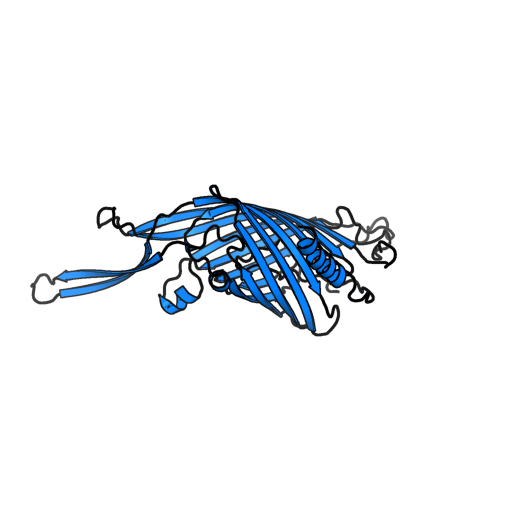 ARG A 1 79 ? 21.754 -16.598 -16.663 1.00 63.53 79 ARG A N 1
ATOM 638 C CA . ARG A 1 79 ? 20.774 -15.619 -16.192 1.00 63.53 79 ARG A CA 1
ATOM 639 C C . ARG A 1 79 ? 19.920 -16.228 -15.090 1.00 63.53 79 ARG A C 1
ATOM 641 O O . ARG A 1 79 ? 18.998 -16.984 -15.386 1.00 63.53 79 ARG A O 1
ATOM 648 N N . ASN A 1 80 ? 20.191 -15.881 -13.834 1.00 68.81 80 ASN A N 1
ATOM 649 C CA . ASN A 1 80 ? 19.170 -16.052 -12.813 1.00 68.81 80 ASN A CA 1
ATOM 650 C C . ASN A 1 80 ? 18.178 -14.890 -12.932 1.00 68.81 80 ASN A C 1
ATOM 652 O O . ASN A 1 80 ? 18.520 -13.737 -12.694 1.00 68.81 80 ASN A O 1
ATOM 656 N N . ARG A 1 81 ? 16.969 -15.204 -13.391 1.00 83.31 81 ARG A N 1
ATOM 657 C CA . ARG A 1 81 ? 15.881 -14.236 -13.573 1.00 83.31 81 ARG A CA 1
ATOM 658 C C . ARG A 1 81 ? 14.911 -14.238 -12.397 1.00 83.31 81 ARG A C 1
ATOM 660 O O . ARG A 1 81 ? 13.987 -13.431 -12.373 1.00 83.31 81 ARG A O 1
ATOM 667 N N . PHE A 1 82 ? 15.121 -15.138 -11.441 1.00 88.62 82 PHE A N 1
ATOM 668 C CA . PHE A 1 82 ? 14.296 -15.249 -10.257 1.00 88.62 82 PHE A CA 1
ATOM 669 C C . PHE A 1 82 ? 14.761 -14.266 -9.192 1.00 88.62 82 PHE A C 1
ATOM 671 O O . PHE A 1 82 ? 15.956 -14.134 -8.913 1.00 88.62 82 PHE A O 1
ATOM 678 N N . TYR A 1 83 ? 13.794 -13.630 -8.553 1.00 89.69 83 TYR A N 1
ATOM 679 C CA . TYR A 1 83 ? 14.007 -12.867 -7.339 1.00 89.69 83 TYR A CA 1
ATOM 680 C C . TYR A 1 83 ? 12.961 -13.250 -6.308 1.00 89.69 83 TYR A C 1
ATOM 682 O O . TYR A 1 83 ? 11.875 -13.740 -6.629 1.00 89.69 83 TYR A O 1
ATOM 690 N N . TRP A 1 84 ? 13.298 -13.000 -5.055 1.00 93.56 84 TRP A N 1
ATOM 691 C CA . TRP A 1 84 ? 12.358 -13.084 -3.957 1.00 93.56 84 TRP A CA 1
ATOM 692 C C . TRP A 1 84 ? 12.562 -11.900 -3.026 1.00 93.56 84 TRP A C 1
ATOM 694 O O . TRP A 1 84 ? 13.573 -11.199 -3.094 1.00 93.56 84 TRP A O 1
ATOM 704 N N . GLY A 1 85 ? 11.589 -11.649 -2.170 1.00 93.44 85 GLY A N 1
ATOM 705 C CA . GLY A 1 85 ? 11.678 -10.557 -1.221 1.00 93.44 85 GLY A CA 1
ATOM 706 C C . GLY A 1 85 ? 10.728 -10.730 -0.060 1.00 93.44 85 GLY A C 1
ATOM 707 O O . GLY A 1 85 ? 9.885 -11.629 -0.049 1.00 93.44 85 GLY A O 1
ATOM 708 N N . VAL A 1 86 ? 10.865 -9.825 0.895 1.00 95.69 86 VAL A N 1
ATOM 709 C CA . VAL A 1 86 ? 9.978 -9.692 2.042 1.00 95.69 86 VAL A CA 1
ATOM 710 C C . VAL A 1 86 ? 9.537 -8.242 2.158 1.00 95.69 86 VAL A C 1
ATOM 712 O O . VAL A 1 86 ? 10.304 -7.324 1.870 1.00 95.69 86 VAL A O 1
ATOM 715 N N . ASP A 1 87 ? 8.300 -8.041 2.575 1.00 94.69 87 ASP A N 1
ATOM 716 C CA . ASP A 1 87 ? 7.740 -6.735 2.899 1.00 94.69 87 ASP A CA 1
ATOM 717 C C . ASP A 1 87 ? 7.059 -6.829 4.252 1.00 94.69 87 ASP A C 1
ATOM 719 O O . ASP A 1 87 ? 6.304 -7.762 4.508 1.00 94.69 87 ASP A O 1
ATOM 723 N N . VAL A 1 88 ? 7.373 -5.892 5.131 1.00 95.81 88 VAL A N 1
ATOM 724 C CA . VAL A 1 88 ? 6.804 -5.789 6.468 1.00 95.81 88 VAL A CA 1
ATOM 725 C C . VAL A 1 88 ? 6.321 -4.364 6.634 1.00 95.81 88 VAL A C 1
ATOM 727 O O . VAL A 1 88 ? 7.094 -3.424 6.451 1.00 95.81 88 VAL A O 1
ATOM 730 N N . ALA A 1 89 ? 5.059 -4.194 7.004 1.00 93.81 89 ALA A N 1
ATOM 731 C CA . ALA A 1 89 ? 4.495 -2.880 7.258 1.00 93.81 89 ALA A CA 1
ATOM 732 C C . ALA A 1 89 ? 3.751 -2.849 8.590 1.00 93.81 89 ALA A C 1
ATOM 734 O O . ALA A 1 89 ? 2.957 -3.740 8.895 1.00 93.81 89 ALA A O 1
ATOM 735 N N . GLY A 1 90 ? 4.003 -1.800 9.365 1.00 91.56 90 GLY A N 1
ATOM 736 C CA . GLY A 1 90 ? 3.163 -1.401 10.487 1.00 91.56 90 GLY A CA 1
ATOM 737 C C . GLY A 1 90 ? 2.273 -0.242 10.058 1.00 91.56 90 GLY A C 1
ATOM 738 O O . GLY A 1 90 ? 2.758 0.675 9.396 1.00 91.56 90 GLY A O 1
ATOM 739 N N . SER A 1 91 ? 0.996 -0.272 10.420 1.00 88.50 91 SER A N 1
ATOM 740 C CA . SER A 1 91 ? 0.044 0.811 10.152 1.00 88.50 91 SER A CA 1
ATOM 741 C C . SER A 1 91 ? -0.739 1.178 11.408 1.00 88.50 91 SER A C 1
ATOM 743 O O . SER A 1 91 ? -0.869 0.371 12.330 1.00 88.50 91 SER A O 1
ATOM 745 N N . ALA A 1 92 ? -1.252 2.405 11.447 1.00 83.50 92 ALA A N 1
ATOM 746 C CA . ALA A 1 92 ? -2.229 2.841 12.439 1.00 83.50 92 ALA A CA 1
ATOM 747 C C . ALA A 1 92 ? -3.613 2.880 11.786 1.00 83.50 92 ALA A C 1
ATOM 749 O O . ALA A 1 92 ? -3.787 3.602 10.804 1.00 83.50 92 ALA A O 1
ATOM 750 N N . ALA A 1 93 ? -4.590 2.141 12.318 1.00 72.25 93 ALA A N 1
ATOM 751 C CA . ALA A 1 93 ? -5.977 2.317 11.875 1.00 72.25 93 ALA A CA 1
ATOM 752 C C . ALA A 1 93 ? -6.461 3.739 12.227 1.00 72.25 93 ALA A C 1
ATOM 754 O O . ALA A 1 93 ? -6.156 4.235 13.318 1.00 72.25 93 ALA A O 1
ATOM 755 N N . GLY A 1 94 ? -7.159 4.399 11.296 1.00 65.12 94 GLY A N 1
ATOM 756 C CA . GLY A 1 94 ? -7.621 5.786 11.448 1.00 65.12 94 GLY A CA 1
ATOM 757 C C . GLY A 1 94 ? -6.555 6.883 11.269 1.00 65.12 94 GLY A C 1
ATOM 758 O O . GLY A 1 94 ? -6.819 8.055 11.534 1.00 65.12 94 GLY A O 1
ATOM 759 N N . GLY A 1 95 ? -5.354 6.533 10.807 1.00 67.81 95 GLY A N 1
ATOM 760 C CA . GLY A 1 95 ? -4.352 7.506 10.376 1.00 67.81 95 GLY A CA 1
ATOM 761 C C . GLY A 1 95 ? -3.444 8.087 11.479 1.00 67.81 95 GLY A C 1
ATOM 762 O O . GLY A 1 95 ? -3.679 7.942 12.678 1.00 67.81 95 GLY A O 1
ATOM 763 N N . LEU A 1 96 ? -2.375 8.783 11.074 1.00 66.44 96 LEU A N 1
ATOM 764 C CA . LEU A 1 96 ? -1.406 9.455 11.949 1.00 66.44 96 LEU A CA 1
ATOM 765 C C . LEU A 1 96 ? -2.059 10.615 12.702 1.00 66.44 96 LEU A C 1
ATOM 767 O O . LEU A 1 96 ? -1.634 10.931 13.808 1.00 66.44 96 LEU A O 1
ATOM 771 N N . SER A 1 97 ? -3.109 11.223 12.144 1.00 62.69 97 SER A N 1
ATOM 772 C CA . SER A 1 97 ? -3.910 12.240 12.831 1.00 62.69 97 SER A CA 1
ATOM 773 C C . SER A 1 97 ? -4.467 11.718 14.151 1.00 62.69 97 SER A C 1
ATOM 775 O O . SER A 1 97 ? -4.409 12.430 15.148 1.00 62.69 97 SER A O 1
ATOM 777 N N . ASN A 1 98 ? -4.906 10.456 14.209 1.00 64.50 98 ASN A N 1
ATOM 778 C CA . ASN A 1 98 ? -5.458 9.886 15.435 1.00 64.50 98 ASN A CA 1
ATOM 779 C C . ASN A 1 98 ? -4.412 9.708 16.543 1.00 64.50 98 ASN A C 1
ATOM 781 O O . ASN A 1 98 ? -4.751 9.828 17.725 1.00 64.50 98 ASN A O 1
ATOM 785 N N . LEU A 1 99 ? -3.139 9.515 16.177 1.00 64.56 99 LEU A N 1
ATOM 786 C CA . LEU A 1 99 ? -2.032 9.493 17.133 1.00 64.56 99 LEU A CA 1
ATOM 787 C C . LEU A 1 99 ? -1.874 10.854 17.828 1.00 64.56 99 LEU A C 1
ATOM 789 O O . LEU A 1 99 ? -1.674 10.901 19.039 1.00 64.56 99 LEU A O 1
ATOM 793 N N . PHE A 1 100 ? -1.982 11.952 17.076 1.00 69.50 100 PHE A N 1
ATOM 794 C CA . PHE A 1 100 ? -1.798 13.306 17.608 1.00 69.50 100 PHE A CA 1
ATOM 795 C C . PHE A 1 100 ? -3.062 13.876 18.262 1.00 69.50 100 PHE A C 1
ATOM 797 O O . PHE A 1 100 ? -2.955 14.615 19.236 1.00 69.50 100 PHE A O 1
ATOM 804 N N . SER A 1 101 ? -4.247 13.544 17.742 1.00 65.06 101 SER A N 1
ATOM 805 C CA . SER A 1 101 ? -5.524 14.110 18.192 1.00 65.06 101 SER A CA 1
ATOM 806 C C . SER A 1 101 ? -6.157 13.351 19.356 1.00 65.06 101 SER A C 1
ATOM 808 O O . SER A 1 101 ? -6.740 13.985 20.229 1.00 65.06 101 SER A O 1
ATOM 810 N N . TYR A 1 102 ? -6.039 12.020 19.392 1.00 60.66 102 TYR A N 1
ATOM 811 C CA . TYR A 1 102 ? -6.723 11.177 20.385 1.00 60.66 102 TYR A CA 1
ATOM 812 C C . TYR A 1 102 ? -5.759 10.388 21.279 1.00 60.66 102 TYR A C 1
ATOM 814 O O . TYR A 1 102 ? -6.197 9.633 22.146 1.00 60.66 102 TYR A O 1
ATOM 822 N N . GLY A 1 103 ? -4.442 10.503 21.049 1.00 60.84 103 GLY A N 1
ATOM 823 C CA . GLY A 1 103 ? -3.422 9.734 21.775 1.00 60.84 103 GLY A CA 1
ATOM 824 C C . GLY A 1 103 ? -3.587 8.216 21.628 1.00 60.84 103 GLY A C 1
ATOM 825 O O . GLY A 1 103 ? -3.018 7.447 22.401 1.00 60.84 103 GLY A O 1
ATOM 826 N N . SER A 1 104 ? -4.397 7.778 20.661 1.00 63.81 104 SER A N 1
ATOM 827 C CA . SER A 1 104 ? -4.814 6.394 20.499 1.00 63.81 104 SER A CA 1
ATOM 828 C C . SER A 1 104 ? -4.164 5.820 19.252 1.00 63.81 104 SER A C 1
ATOM 830 O O . SER A 1 104 ? -4.284 6.373 18.160 1.00 63.81 104 SER A O 1
ATOM 832 N N . PHE A 1 105 ? -3.447 4.716 19.426 1.00 74.56 105 PHE A N 1
ATOM 833 C CA . PHE A 1 105 ? -2.774 4.007 18.350 1.00 74.56 105 PHE A CA 1
ATOM 834 C C . PHE A 1 105 ? -3.347 2.599 18.292 1.00 74.56 105 PHE A C 1
ATOM 836 O O . PHE A 1 105 ? -3.211 1.831 19.243 1.00 74.56 105 PHE A O 1
ATOM 843 N N . THR A 1 106 ? -4.010 2.272 17.186 1.00 77.25 106 THR A N 1
ATOM 844 C CA . THR A 1 106 ? -4.482 0.913 16.915 1.00 77.25 106 THR A CA 1
ATOM 845 C C . THR A 1 106 ? -3.506 0.263 15.932 1.00 77.25 106 THR A C 1
ATOM 847 O O . THR A 1 106 ? -3.643 0.476 14.723 1.00 77.25 106 THR A O 1
ATOM 850 N N . PRO A 1 107 ? -2.492 -0.480 16.415 1.00 83.38 107 PRO A N 1
ATOM 851 C CA . PRO A 1 107 ? -1.492 -1.078 15.545 1.00 83.38 107 PRO A CA 1
ATOM 852 C C . PRO A 1 107 ? -2.094 -2.173 14.666 1.00 83.38 107 PRO A C 1
ATOM 854 O O . PRO A 1 107 ? -2.652 -3.158 15.155 1.00 83.38 107 PRO A O 1
ATOM 857 N N . GLY A 1 108 ? -1.887 -2.036 13.363 1.00 88.31 108 GLY A N 1
ATOM 858 C CA . GLY A 1 108 ? -1.910 -3.126 12.402 1.00 88.31 108 GLY A CA 1
ATOM 859 C C . GLY A 1 108 ? -0.483 -3.533 12.046 1.00 88.31 108 GLY A C 1
ATOM 860 O O . GLY A 1 108 ? 0.415 -2.699 11.946 1.00 88.31 108 GLY A O 1
ATOM 861 N N . THR A 1 109 ? -0.245 -4.826 11.851 1.00 93.00 109 THR A N 1
ATOM 862 C CA . THR A 1 109 ? 1.008 -5.322 11.268 1.00 93.00 109 THR A CA 1
ATOM 863 C C . THR A 1 109 ? 0.687 -6.235 10.102 1.00 93.00 109 THR A C 1
ATOM 865 O O . THR A 1 109 ? -0.208 -7.076 10.183 1.00 93.00 109 THR A O 1
ATOM 868 N N . SER A 1 110 ? 1.428 -6.080 9.016 1.00 95.12 110 SER A N 1
ATOM 869 C CA . SER A 1 110 ? 1.353 -6.944 7.849 1.00 95.12 110 SER A CA 1
ATOM 870 C C . SER A 1 110 ? 2.741 -7.404 7.435 1.00 95.12 110 SER A C 1
ATOM 872 O O . SER A 1 110 ? 3.736 -6.704 7.635 1.00 95.12 110 SER A O 1
ATOM 874 N N . ALA A 1 111 ? 2.800 -8.608 6.881 1.00 97.19 111 ALA A N 1
ATOM 875 C CA . ALA A 1 111 ? 4.007 -9.178 6.313 1.00 97.19 111 ALA A CA 1
ATOM 876 C C . ALA A 1 111 ? 3.662 -9.915 5.019 1.00 97.19 111 ALA A C 1
ATOM 878 O O . ALA A 1 111 ? 2.637 -10.592 4.936 1.00 97.19 111 ALA A O 1
ATOM 879 N N . SER A 1 112 ? 4.511 -9.786 4.008 1.00 97.12 112 SER A N 1
ATOM 880 C CA . SER A 1 112 ? 4.359 -10.407 2.697 1.00 97.12 112 SER A CA 1
ATOM 881 C C . SER A 1 112 ? 5.671 -11.005 2.206 1.00 97.12 112 SER A C 1
ATOM 883 O O . SER A 1 112 ? 6.753 -10.495 2.490 1.00 97.12 112 SER A O 1
ATOM 885 N N . LEU A 1 113 ? 5.555 -12.063 1.414 1.00 97.50 113 LEU A N 1
ATOM 886 C CA . LEU A 1 113 ? 6.620 -12.656 0.621 1.00 97.50 113 LEU A CA 1
ATOM 887 C C . LEU A 1 113 ? 6.380 -12.339 -0.852 1.00 97.50 113 LEU A C 1
ATOM 889 O O . LEU A 1 113 ? 5.247 -12.428 -1.328 1.00 97.50 113 LEU A O 1
ATOM 893 N N . PHE A 1 114 ? 7.450 -12.021 -1.575 1.00 94.75 114 PHE A N 1
ATOM 894 C CA . PHE A 1 114 ? 7.433 -11.877 -3.028 1.00 94.75 114 PHE A CA 1
ATOM 895 C C . PHE A 1 114 ? 8.243 -12.988 -3.669 1.00 94.75 114 PHE A C 1
ATOM 897 O O . PHE A 1 114 ? 9.337 -13.310 -3.207 1.00 94.75 114 PHE A O 1
ATOM 904 N N . LEU A 1 115 ? 7.744 -13.502 -4.782 1.00 96.00 115 LEU A N 1
ATOM 905 C CA . LEU A 1 115 ? 8.464 -14.363 -5.705 1.00 96.00 115 LEU A CA 1
ATOM 906 C C . LEU A 1 115 ? 8.236 -13.809 -7.102 1.00 96.00 115 LEU A C 1
ATOM 908 O O . LEU A 1 115 ? 7.100 -13.521 -7.470 1.00 96.00 115 LEU A O 1
ATOM 912 N N . GLY A 1 116 ? 9.283 -13.653 -7.899 1.00 94.19 116 GLY A N 1
ATOM 913 C CA . GLY A 1 116 ? 9.108 -13.140 -9.246 1.00 94.19 116 GLY A CA 1
ATOM 914 C C . GLY A 1 116 ? 10.151 -13.615 -10.231 1.00 94.19 116 GLY A C 1
ATOM 915 O O . GLY A 1 116 ? 11.188 -14.169 -9.866 1.00 94.19 116 GLY A O 1
ATOM 916 N N . HIS A 1 117 ? 9.832 -13.403 -11.501 1.00 91.56 117 HIS A N 1
ATOM 917 C CA . HIS A 1 117 ? 10.635 -13.800 -12.643 1.00 91.56 117 HIS A CA 1
ATOM 918 C C . HIS A 1 117 ? 10.745 -12.631 -13.626 1.00 91.56 117 HIS A C 1
ATOM 920 O O . HIS A 1 117 ? 9.732 -12.108 -14.089 1.00 91.56 117 HIS A O 1
ATOM 926 N N . ARG A 1 118 ? 11.974 -12.225 -13.951 1.00 89.44 118 ARG A N 1
ATOM 927 C CA . ARG A 1 118 ? 12.291 -11.151 -14.908 1.00 89.44 118 ARG A CA 1
ATOM 928 C C . ARG A 1 118 ? 12.429 -11.691 -16.327 1.00 89.44 118 ARG A C 1
ATOM 930 O O . ARG A 1 118 ? 12.720 -12.868 -16.518 1.00 89.44 118 ARG A O 1
ATOM 937 N N . SER A 1 119 ? 12.277 -10.830 -17.322 1.00 87.38 119 SER A N 1
ATOM 938 C CA . SER A 1 119 ? 12.392 -11.148 -18.744 1.00 87.38 119 SER A CA 1
ATOM 939 C C . SER A 1 119 ? 11.581 -12.389 -19.135 1.00 87.38 119 SER A C 1
ATOM 941 O O . SER A 1 119 ? 12.166 -13.396 -19.553 1.00 87.38 119 SER A O 1
ATOM 943 N N . LEU A 1 120 ? 10.266 -12.376 -18.901 1.00 86.94 120 LEU A N 1
ATOM 944 C CA . LEU A 1 120 ? 9.398 -13.520 -19.194 1.00 86.94 120 LEU A CA 1
ATOM 945 C C . LEU A 1 120 ? 9.167 -13.632 -20.706 1.00 86.94 120 LEU A C 1
ATOM 947 O O . LEU A 1 120 ? 9.409 -14.689 -21.287 1.00 86.94 120 LEU A O 1
ATOM 951 N N . PHE A 1 121 ? 8.782 -12.526 -21.339 1.00 89.38 121 PHE A N 1
ATOM 952 C CA . PHE A 1 121 ? 8.540 -12.425 -22.775 1.00 89.38 121 PHE A CA 1
ATOM 953 C C . PHE A 1 121 ? 9.609 -11.601 -23.498 1.00 89.38 121 PHE A C 1
ATOM 955 O O . PHE A 1 121 ? 9.905 -11.884 -24.660 1.00 89.38 121 PHE A O 1
ATOM 962 N N . PHE A 1 122 ? 10.227 -10.625 -22.822 1.00 85.75 122 PHE A N 1
ATOM 963 C CA . PHE A 1 122 ? 11.227 -9.737 -23.413 1.00 85.75 122 PHE A CA 1
ATOM 964 C C . PHE A 1 122 ? 12.598 -9.989 -22.775 1.00 85.75 122 PHE A C 1
ATOM 966 O O . PHE A 1 122 ? 12.827 -9.643 -21.611 1.00 85.75 122 PHE A O 1
ATOM 973 N N . PRO A 1 123 ? 13.535 -10.646 -23.486 1.00 79.56 123 PRO A N 1
ATOM 974 C CA . PRO A 1 123 ? 14.873 -10.861 -22.956 1.00 79.56 123 PRO A CA 1
ATOM 975 C C . PRO A 1 123 ? 15.575 -9.512 -22.789 1.00 79.56 123 PRO A C 1
ATOM 977 O O . PRO A 1 123 ? 15.916 -8.889 -23.779 1.00 79.56 123 PRO A O 1
ATOM 980 N N . ALA A 1 124 ? 15.857 -9.091 -21.553 1.00 75.88 124 ALA A N 1
ATOM 981 C CA . ALA A 1 124 ? 16.492 -7.790 -21.321 1.00 75.88 124 ALA A CA 1
ATOM 982 C C . ALA A 1 124 ? 17.908 -7.697 -21.919 1.00 75.88 124 ALA A C 1
ATOM 984 O O . ALA A 1 124 ? 18.328 -6.622 -22.329 1.00 75.88 124 ALA A O 1
ATOM 985 N N . LEU A 1 125 ? 18.633 -8.823 -21.981 1.00 79.75 125 LEU A N 1
ATOM 986 C CA . LEU A 1 125 ? 20.010 -8.915 -22.485 1.00 79.75 125 LEU A CA 1
ATOM 987 C C . LEU A 1 125 ? 20.144 -9.976 -23.595 1.00 79.75 125 LEU A C 1
ATOM 989 O O . LEU A 1 125 ? 19.358 -10.930 -23.645 1.00 79.75 125 LEU A O 1
ATOM 993 N N . ASP A 1 126 ? 21.150 -9.871 -24.456 1.00 79.38 126 ASP A N 1
ATOM 994 C CA . ASP A 1 126 ? 21.549 -10.867 -25.457 1.00 79.38 126 ASP A CA 1
ATOM 995 C C . ASP A 1 126 ? 22.565 -11.881 -24.884 1.00 79.38 126 ASP A C 1
ATOM 997 O O . ASP A 1 126 ? 22.860 -11.884 -23.681 1.00 79.38 126 ASP A O 1
ATOM 1001 N N . LYS A 1 127 ? 23.049 -12.829 -25.698 1.00 76.56 127 LYS A N 1
ATOM 1002 C CA . LYS A 1 127 ? 23.971 -13.879 -25.213 1.00 76.56 127 LYS A CA 1
ATOM 1003 C C . LYS A 1 127 ? 25.289 -13.296 -24.683 1.00 76.56 127 LYS A C 1
ATOM 1005 O O . LYS A 1 127 ? 25.895 -13.905 -23.808 1.00 76.56 127 LYS A O 1
ATOM 1010 N N . GLN A 1 128 ? 25.668 -12.123 -25.178 1.00 74.31 128 GLN A N 1
ATOM 1011 C CA . GLN A 1 128 ? 26.881 -11.380 -24.870 1.00 74.31 128 GLN A CA 1
ATOM 1012 C C . GLN A 1 128 ? 26.699 -10.413 -23.687 1.00 74.31 128 GLN A C 1
ATOM 1014 O O . GLN A 1 128 ? 27.681 -9.872 -23.187 1.00 74.31 128 GLN A O 1
ATOM 1019 N N . GLY A 1 129 ? 25.467 -10.223 -23.209 1.00 72.88 129 GLY A N 1
ATOM 1020 C CA . GLY A 1 129 ? 25.146 -9.339 -22.090 1.00 72.88 129 GLY A CA 1
ATOM 1021 C C . GLY A 1 129 ? 24.818 -7.906 -22.489 1.00 72.88 129 GLY A C 1
ATOM 1022 O O . GLY A 1 129 ? 24.670 -7.072 -21.599 1.00 72.88 129 GLY A O 1
ATOM 1023 N N . ALA A 1 130 ? 24.677 -7.609 -23.781 1.00 78.31 130 ALA A N 1
ATOM 1024 C CA . ALA A 1 130 ? 24.206 -6.310 -24.243 1.00 78.31 130 ALA A CA 1
ATOM 1025 C C . ALA A 1 130 ? 22.668 -6.231 -24.170 1.00 78.31 130 ALA A C 1
ATOM 1027 O O . ALA A 1 130 ? 22.005 -7.260 -24.313 1.00 78.31 130 ALA A O 1
ATOM 1028 N N . PRO A 1 131 ? 22.067 -5.048 -23.947 1.00 79.50 131 PRO A N 1
ATOM 1029 C CA . PRO A 1 131 ? 20.615 -4.884 -23.969 1.00 79.50 131 PRO A CA 1
ATOM 1030 C C . PRO A 1 131 ? 19.990 -5.313 -25.305 1.00 79.50 131 PRO A C 1
ATOM 1032 O O . PRO A 1 131 ? 20.493 -4.943 -26.364 1.00 79.50 131 PRO A O 1
ATOM 1035 N N . VAL A 1 132 ? 18.876 -6.055 -25.274 1.00 83.31 132 VAL A N 1
ATOM 1036 C CA . VAL A 1 132 ? 18.113 -6.354 -26.503 1.00 83.31 132 VAL A CA 1
ATOM 1037 C C . VAL A 1 132 ? 17.214 -5.171 -26.827 1.00 83.31 132 VAL A C 1
ATOM 1039 O O . VAL A 1 132 ? 16.381 -4.762 -26.015 1.00 83.31 132 VAL A O 1
ATOM 1042 N N . LEU A 1 133 ? 17.384 -4.626 -28.027 1.00 87.44 133 LEU A N 1
ATOM 1043 C CA . LEU A 1 133 ? 16.634 -3.473 -28.508 1.00 87.44 133 LEU A CA 1
ATOM 1044 C C . LEU A 1 133 ? 15.480 -3.937 -29.402 1.00 87.44 133 LEU A C 1
ATOM 1046 O O . LEU A 1 133 ? 15.635 -4.828 -30.238 1.00 87.44 133 LEU A O 1
ATOM 1050 N N . HIS A 1 134 ? 14.309 -3.334 -29.217 1.00 84.25 134 HIS A N 1
ATOM 1051 C CA . HIS A 1 134 ? 13.078 -3.715 -29.899 1.00 84.25 134 HIS A CA 1
ATOM 1052 C C . HIS A 1 134 ? 12.488 -2.547 -30.703 1.00 84.25 134 HIS A C 1
ATOM 1054 O O . HIS A 1 134 ? 12.444 -1.400 -30.251 1.00 84.25 134 HIS A O 1
ATOM 1060 N N . GLY A 1 135 ? 11.948 -2.867 -31.883 1.00 84.00 135 GLY A N 1
ATOM 1061 C CA . GLY A 1 135 ? 11.247 -1.918 -32.751 1.00 84.00 135 GLY A CA 1
ATOM 1062 C C . GLY A 1 135 ? 12.165 -0.923 -33.472 1.00 84.00 135 GLY A C 1
ATOM 1063 O O . GLY A 1 135 ? 13.383 -0.976 -33.364 1.00 84.00 135 GLY A O 1
ATOM 1064 N N . LYS A 1 136 ? 11.560 0.005 -34.228 1.00 79.69 136 LYS A N 1
ATOM 1065 C CA . LYS A 1 136 ? 12.288 1.004 -35.039 1.00 79.69 136 LYS A CA 1
ATOM 1066 C C . LYS A 1 136 ? 13.057 2.040 -34.215 1.00 79.69 136 LYS A C 1
ATOM 1068 O O . LYS A 1 136 ? 13.977 2.653 -34.733 1.00 79.69 136 LYS A O 1
ATOM 1073 N N . ASN A 1 137 ? 12.652 2.235 -32.963 1.00 78.00 137 ASN A N 1
ATOM 1074 C CA . ASN A 1 137 ? 13.254 3.210 -32.055 1.00 78.00 137 ASN A CA 1
ATOM 1075 C C . ASN A 1 137 ? 14.331 2.580 -31.159 1.00 78.00 137 ASN A C 1
ATOM 1077 O O . ASN A 1 137 ? 14.771 3.238 -30.223 1.00 78.00 137 ASN A O 1
ATOM 1081 N N . GLU A 1 138 ? 14.681 1.308 -31.396 1.00 86.19 138 GLU A N 1
ATOM 1082 C CA . GLU A 1 138 ? 15.715 0.578 -30.655 1.00 86.19 138 GLU A CA 1
ATOM 1083 C C . GLU A 1 138 ? 15.552 0.685 -29.127 1.00 86.19 138 GLU A C 1
ATOM 1085 O O . GLU A 1 138 ? 16.495 0.935 -28.382 1.00 86.19 138 GLU A O 1
ATOM 1090 N N . ALA A 1 139 ? 14.323 0.509 -28.635 1.00 84.62 139 ALA A N 1
ATOM 1091 C CA . ALA A 1 139 ? 14.037 0.629 -27.211 1.00 84.62 139 ALA A CA 1
ATOM 1092 C C . ALA A 1 139 ? 14.334 -0.689 -26.487 1.00 84.62 139 ALA A C 1
ATOM 1094 O O . ALA A 1 139 ? 13.839 -1.744 -26.887 1.00 84.62 139 ALA A O 1
ATOM 1095 N N . ALA A 1 140 ? 15.084 -0.628 -25.385 1.00 86.12 140 ALA A N 1
ATOM 1096 C CA . ALA A 1 140 ? 15.216 -1.762 -24.476 1.00 86.12 140 ALA A CA 1
ATOM 1097 C C . ALA A 1 140 ? 13.873 -2.031 -23.779 1.00 86.12 140 ALA A C 1
ATOM 1099 O O . ALA A 1 140 ? 13.259 -1.103 -23.247 1.00 86.12 140 ALA A O 1
ATOM 1100 N N . ILE A 1 141 ? 13.411 -3.282 -23.783 1.00 88.88 141 ILE A N 1
ATOM 1101 C CA . ILE A 1 141 ? 12.179 -3.692 -23.099 1.00 88.88 141 ILE A CA 1
ATOM 1102 C C . ILE A 1 141 ? 12.532 -4.767 -22.078 1.00 88.88 141 ILE A C 1
ATOM 1104 O O . ILE A 1 141 ? 13.151 -5.774 -22.411 1.00 88.88 141 ILE A O 1
ATOM 1108 N N . GLU A 1 142 ? 12.120 -4.557 -20.834 1.00 88.19 142 GLU A N 1
ATOM 1109 C CA . GLU A 1 142 ? 12.224 -5.548 -19.771 1.00 88.19 142 GLU A CA 1
ATOM 1110 C C . GLU A 1 142 ? 10.846 -5.772 -19.162 1.00 88.19 142 GLU A C 1
ATOM 1112 O O . GLU A 1 142 ? 10.163 -4.820 -18.808 1.00 88.19 142 GLU A O 1
ATOM 1117 N N . ASP A 1 143 ? 10.443 -7.024 -18.995 1.00 92.25 143 ASP A N 1
ATOM 1118 C CA . ASP A 1 143 ? 9.215 -7.381 -18.296 1.00 92.25 143 ASP A CA 1
ATOM 1119 C C . ASP A 1 143 ? 9.486 -8.225 -17.052 1.00 92.25 143 ASP A C 1
ATOM 1121 O O . ASP A 1 143 ? 10.549 -8.828 -16.906 1.00 92.25 143 ASP A O 1
ATOM 1125 N N . TRP A 1 144 ? 8.535 -8.281 -16.125 1.00 92.19 144 TRP A N 1
ATOM 1126 C CA . TRP A 1 144 ? 8.587 -9.226 -15.015 1.00 92.19 144 TRP A CA 1
ATOM 1127 C C . TRP A 1 144 ? 7.202 -9.584 -14.492 1.00 92.19 144 TRP A C 1
ATOM 1129 O O . TRP A 1 144 ? 6.268 -8.784 -14.523 1.00 92.19 144 TRP A O 1
ATOM 1139 N N . LEU A 1 145 ? 7.104 -10.804 -13.971 1.00 95.88 145 LEU A N 1
ATOM 1140 C CA . LEU A 1 145 ? 5.934 -11.330 -13.281 1.00 95.88 145 LEU A CA 1
ATOM 1141 C C . LEU A 1 145 ? 6.265 -11.501 -11.796 1.00 95.88 145 LEU A C 1
ATOM 1143 O O . LEU A 1 145 ? 7.329 -12.025 -11.461 1.00 95.88 145 LEU A O 1
ATOM 1147 N N . THR A 1 146 ? 5.357 -11.095 -10.916 1.00 95.88 146 THR A N 1
ATOM 1148 C CA . THR A 1 146 ? 5.507 -11.180 -9.462 1.00 95.88 146 THR A CA 1
ATOM 1149 C C . THR A 1 146 ? 4.270 -11.804 -8.839 1.00 95.88 146 THR A C 1
ATOM 1151 O O . THR A 1 146 ? 3.153 -11.363 -9.092 1.00 95.88 146 THR A O 1
ATOM 1154 N N . LEU A 1 147 ? 4.478 -12.789 -7.974 1.00 97.75 147 LEU A N 1
ATOM 1155 C CA . LEU A 1 147 ? 3.499 -13.280 -7.018 1.00 97.75 147 LEU A CA 1
ATOM 1156 C C . LEU A 1 147 ? 3.852 -12.724 -5.635 1.00 97.75 147 LEU A C 1
ATOM 1158 O O . LEU A 1 147 ? 4.977 -12.891 -5.162 1.00 97.75 147 LEU A O 1
ATOM 1162 N N . ARG A 1 148 ? 2.884 -12.096 -4.976 1.00 97.38 148 ARG A N 1
ATOM 1163 C CA . ARG A 1 148 ? 2.967 -11.668 -3.579 1.00 97.38 148 ARG A CA 1
ATOM 1164 C C . ARG A 1 148 ? 1.937 -12.433 -2.765 1.00 97.38 148 ARG A C 1
ATOM 1166 O O . ARG A 1 148 ? 0.776 -12.502 -3.157 1.00 97.38 148 ARG A O 1
ATOM 1173 N N . VAL A 1 149 ? 2.353 -12.959 -1.621 1.00 98.19 149 VAL A N 1
ATOM 1174 C CA . VAL A 1 149 ? 1.459 -13.582 -0.639 1.00 98.19 149 VAL A CA 1
ATOM 1175 C C . VAL A 1 149 ? 1.766 -12.995 0.726 1.00 98.19 149 VAL A C 1
ATOM 1177 O O . VAL A 1 149 ? 2.929 -12.929 1.113 1.00 98.19 149 VAL A O 1
ATOM 1180 N N . GLY A 1 150 ? 0.747 -12.562 1.458 1.00 97.56 150 GLY A N 1
ATOM 1181 C CA . GLY A 1 150 ? 0.922 -11.914 2.749 1.00 97.56 150 GLY A CA 1
ATOM 1182 C C . GLY A 1 150 ? -0.224 -12.141 3.719 1.00 97.56 150 GLY A C 1
ATOM 1183 O O . GLY A 1 150 ? -1.296 -12.625 3.356 1.00 97.56 150 GLY A O 1
ATOM 1184 N N . GLY A 1 151 ? 0.034 -11.784 4.971 1.00 96.62 151 GLY A N 1
ATOM 1185 C CA . GLY A 1 151 ? -0.917 -11.809 6.071 1.00 96.62 151 GLY A CA 1
ATOM 1186 C C . GLY A 1 151 ? -0.915 -10.485 6.824 1.00 96.62 151 GLY A C 1
ATOM 1187 O O . GLY A 1 151 ? 0.094 -9.779 6.861 1.00 96.62 151 GLY A O 1
ATOM 1188 N N . GLN A 1 152 ? -2.047 -10.168 7.440 1.00 95.62 152 GLN A N 1
ATOM 1189 C CA . GLN A 1 152 ? -2.224 -8.997 8.290 1.00 95.62 152 GLN A CA 1
ATOM 1190 C C . GLN A 1 152 ? -2.866 -9.418 9.606 1.00 95.62 152 GLN A C 1
ATOM 1192 O O . GLN A 1 152 ? -3.771 -10.252 9.625 1.00 95.62 152 GLN A O 1
ATOM 1197 N N . VAL A 1 153 ? -2.422 -8.820 10.706 1.00 95.56 153 VAL A N 1
ATOM 1198 C CA . VAL A 1 153 ? -3.046 -8.975 12.018 1.00 95.56 153 VAL A CA 1
ATOM 1199 C C . VAL A 1 153 ? -3.265 -7.596 12.626 1.00 95.56 153 VAL A C 1
ATOM 1201 O O . VAL A 1 153 ? -2.378 -6.743 12.579 1.00 95.56 153 VAL A O 1
ATOM 1204 N N . ALA A 1 154 ? -4.446 -7.392 13.198 1.00 94.25 154 ALA A N 1
ATOM 1205 C CA . ALA A 1 154 ? -4.796 -6.197 13.952 1.00 94.25 154 ALA A CA 1
ATOM 1206 C C . ALA A 1 154 ? -5.720 -6.568 15.119 1.00 94.25 154 ALA A C 1
ATOM 1208 O O . ALA A 1 154 ? -6.369 -7.618 15.106 1.00 94.25 154 ALA A O 1
ATOM 1209 N N . ASN A 1 155 ? -5.756 -5.719 16.141 1.00 94.31 155 ASN A N 1
ATOM 1210 C CA . ASN A 1 155 ? -6.672 -5.855 17.266 1.00 94.31 155 ASN A CA 1
ATOM 1211 C C . ASN A 1 155 ? -7.389 -4.520 17.463 1.00 94.31 155 ASN A C 1
ATOM 1213 O O . ASN A 1 155 ? -6.736 -3.508 17.714 1.00 94.31 155 ASN A O 1
ATOM 1217 N N . TYR A 1 156 ? -8.708 -4.535 17.325 1.00 93.69 156 TYR A N 1
ATOM 1218 C CA . TYR A 1 156 ? -9.564 -3.359 17.386 1.00 93.69 156 TYR A CA 1
ATOM 1219 C C . TYR A 1 156 ? -10.314 -3.331 18.712 1.00 93.69 156 TYR A C 1
ATOM 1221 O O . TYR A 1 156 ? -10.718 -4.376 19.214 1.00 93.69 156 TYR A O 1
ATOM 1229 N N . THR A 1 157 ? -10.519 -2.143 19.272 1.00 94.56 157 THR A N 1
ATOM 1230 C CA . THR A 1 157 ? -11.459 -1.943 20.380 1.00 94.56 157 THR A CA 1
ATOM 1231 C C . THR A 1 157 ? -12.738 -1.375 19.790 1.00 94.56 157 THR A C 1
ATOM 1233 O O . THR A 1 157 ? -12.705 -0.298 19.201 1.00 94.56 157 THR A O 1
ATOM 1236 N N . LEU A 1 158 ? -13.845 -2.094 19.914 1.00 95.94 158 LEU A N 1
ATOM 1237 C CA . LEU A 1 158 ? -15.132 -1.730 19.332 1.00 95.94 158 LEU A CA 1
ATOM 1238 C C . LEU A 1 158 ? -16.121 -1.313 20.418 1.00 95.94 158 LEU A C 1
ATOM 1240 O O . LEU A 1 158 ? -15.982 -1.712 21.578 1.00 95.94 158 LEU A O 1
ATOM 1244 N N . TYR A 1 159 ? -17.102 -0.506 20.021 1.00 97.19 159 TYR A N 1
ATOM 1245 C CA . TYR A 1 159 ? -18.217 -0.081 20.853 1.00 97.19 159 TYR A CA 1
ATOM 1246 C C . TYR A 1 159 ? -19.560 -0.442 20.214 1.00 97.19 159 TYR A C 1
ATOM 1248 O O . TYR A 1 159 ? -19.821 -0.065 19.071 1.00 97.19 159 TYR A O 1
ATOM 1256 N N . ASP A 1 160 ? -20.420 -1.113 20.981 1.00 97.75 160 ASP A N 1
ATOM 1257 C CA . ASP A 1 160 ? -21.812 -1.390 20.618 1.00 97.75 160 ASP A CA 1
ATOM 1258 C C . ASP A 1 160 ? -22.735 -1.080 21.802 1.00 97.75 160 ASP A C 1
ATOM 1260 O O . ASP A 1 160 ? -22.693 -1.744 22.841 1.00 97.75 160 ASP A O 1
ATOM 1264 N N . GLU A 1 161 ? -23.581 -0.063 21.642 1.00 96.94 161 GLU A N 1
ATOM 1265 C CA . GLU A 1 161 ? -24.523 0.391 22.668 1.00 96.94 161 GLU A CA 1
ATOM 1266 C C . GLU A 1 161 ? -25.609 -0.643 23.001 1.00 96.94 161 GLU A C 1
ATOM 1268 O O . GLU A 1 161 ? -26.160 -0.617 24.104 1.00 96.94 161 GLU A O 1
ATOM 1273 N N . ASN A 1 162 ? -25.882 -1.580 22.087 1.00 97.62 162 ASN A N 1
ATOM 1274 C CA . ASN A 1 162 ? -26.932 -2.586 22.239 1.00 97.62 162 ASN A CA 1
ATOM 1275 C C . ASN A 1 162 ? -26.510 -3.763 23.129 1.00 97.62 162 ASN A C 1
ATOM 1277 O O . ASN A 1 162 ? -27.352 -4.566 23.542 1.00 97.62 162 ASN A O 1
ATOM 1281 N N . LEU A 1 163 ? -25.216 -3.889 23.437 1.00 97.38 163 LEU A N 1
ATOM 1282 C CA . LEU A 1 163 ? -24.709 -4.904 24.354 1.00 97.38 163 LEU A CA 1
ATOM 1283 C C . LEU A 1 163 ? -24.923 -4.483 25.821 1.00 97.38 163 LEU A C 1
ATOM 1285 O O . LEU A 1 163 ? -24.996 -3.293 26.134 1.00 97.38 163 LEU A O 1
ATOM 1289 N N . PRO A 1 164 ? -24.986 -5.438 26.771 1.00 97.56 164 PRO A N 1
ATOM 1290 C CA . PRO A 1 164 ? -24.966 -5.115 28.196 1.00 97.56 164 PRO A CA 1
ATOM 1291 C C . PRO A 1 164 ? -23.756 -4.242 28.548 1.00 97.56 164 PRO A C 1
ATOM 1293 O O . PRO A 1 164 ? -22.676 -4.487 28.023 1.00 97.56 164 PRO A O 1
ATOM 1296 N N . PHE A 1 165 ? -23.901 -3.288 29.478 1.00 95.31 165 PHE A N 1
ATOM 1297 C CA . PHE A 1 165 ? -22.867 -2.287 29.819 1.00 95.31 165 PHE A CA 1
ATOM 1298 C C . PHE A 1 165 ? -21.440 -2.854 29.952 1.00 95.31 165 PHE A C 1
ATOM 1300 O O . PHE A 1 165 ? -20.495 -2.301 29.399 1.00 95.31 165 PHE A O 1
ATOM 1307 N N . ALA A 1 166 ? -21.283 -3.998 30.628 1.00 94.69 166 ALA A N 1
ATOM 1308 C CA . ALA A 1 166 ? -19.984 -4.652 30.825 1.00 94.69 166 ALA A CA 1
ATOM 1309 C C . ALA A 1 166 ? -19.310 -5.140 29.524 1.00 94.69 166 ALA A C 1
ATOM 1311 O O . ALA A 1 166 ? -18.101 -5.350 29.511 1.00 94.69 166 ALA A O 1
ATOM 1312 N N . ASN A 1 167 ? -20.087 -5.305 28.453 1.00 96.94 167 ASN A N 1
ATOM 1313 C CA . ASN A 1 167 ? -19.672 -5.803 27.143 1.00 96.94 167 ASN A CA 1
ATOM 1314 C C . ASN A 1 167 ? -19.807 -4.749 26.034 1.00 96.94 167 ASN A C 1
ATOM 1316 O O . ASN A 1 167 ? -19.492 -5.057 24.890 1.00 96.94 167 ASN A O 1
ATOM 1320 N N . GLN A 1 168 ? -20.267 -3.529 26.340 1.00 97.19 168 GLN A N 1
ATOM 1321 C CA . GLN A 1 168 ? -20.406 -2.466 25.336 1.00 97.19 168 GLN A CA 1
ATOM 1322 C C . GLN A 1 168 ? -19.069 -2.099 24.694 1.00 97.19 168 GLN A C 1
ATOM 1324 O O . GLN A 1 168 ? -19.055 -1.669 23.551 1.00 97.19 168 GLN A O 1
ATOM 1329 N N . ILE A 1 169 ? -17.955 -2.284 25.409 1.00 97.00 169 ILE A N 1
ATOM 1330 C CA . ILE A 1 169 ? -16.602 -2.136 24.873 1.00 97.00 169 ILE A CA 1
ATOM 1331 C C . ILE A 1 169 ? -15.954 -3.517 24.828 1.00 97.00 169 ILE A C 1
ATOM 1333 O O . ILE A 1 169 ? -15.769 -4.150 25.869 1.00 97.00 169 ILE A O 1
ATOM 1337 N N . PHE A 1 170 ? -15.569 -3.971 23.640 1.00 96.38 170 PHE A N 1
ATOM 1338 C CA . PHE A 1 170 ? -14.970 -5.291 23.438 1.00 96.38 170 PHE A CA 1
ATOM 1339 C C . PHE A 1 170 ? -13.808 -5.237 22.441 1.00 96.38 170 PHE A C 1
ATOM 1341 O O . PHE A 1 170 ? -13.620 -4.250 21.733 1.00 96.38 170 PHE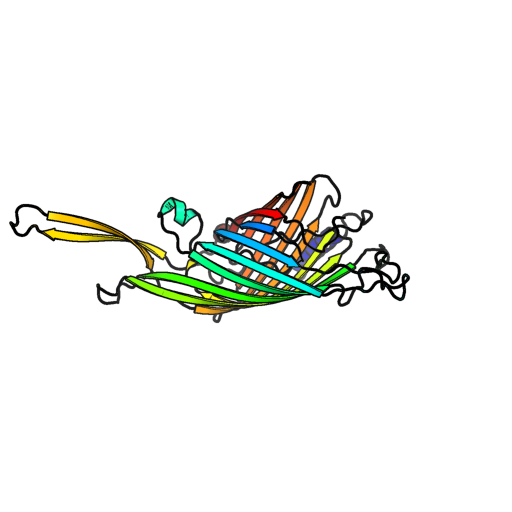 A O 1
ATOM 1348 N N . SER A 1 171 ? -12.979 -6.283 22.420 1.00 96.06 171 SER A N 1
ATOM 1349 C CA . SER A 1 171 ? -11.839 -6.379 21.502 1.00 96.06 171 SER A CA 1
ATOM 1350 C C . SER A 1 171 ? -12.110 -7.373 20.382 1.00 96.06 171 SER A C 1
ATOM 1352 O O . SER A 1 171 ? -12.468 -8.517 20.653 1.00 96.06 171 SER A O 1
ATOM 1354 N N . GLU A 1 172 ? -11.848 -6.959 19.148 1.00 96.44 172 GLU A N 1
ATOM 1355 C CA . GLU A 1 172 ? -12.029 -7.758 17.942 1.00 96.44 172 GLU A CA 1
ATOM 1356 C C . GLU A 1 172 ? -10.686 -7.996 17.247 1.00 96.44 172 GLU A C 1
ATOM 1358 O O . GLU A 1 172 ? -9.931 -7.066 16.953 1.00 96.44 172 GLU A O 1
ATOM 1363 N N . LYS A 1 173 ? -10.366 -9.267 16.978 1.00 96.56 173 LYS A N 1
ATOM 1364 C CA . LYS A 1 173 ? -9.091 -9.659 16.364 1.00 96.56 173 LYS A CA 1
ATOM 1365 C C . LYS A 1 173 ? -9.267 -9.891 14.876 1.00 96.56 173 LYS A C 1
ATOM 1367 O O . LYS A 1 173 ? -9.821 -10.904 14.454 1.00 96.56 173 LYS A O 1
ATOM 1372 N N . PHE A 1 174 ? -8.659 -9.032 14.076 1.00 96.38 174 PHE A N 1
ATOM 1373 C CA . PHE A 1 174 ? -8.645 -9.192 12.635 1.00 96.38 174 PHE A CA 1
ATOM 1374 C C . PHE A 1 174 ? -7.437 -9.993 12.150 1.00 96.38 174 PHE A C 1
ATOM 1376 O O . PHE A 1 174 ? -6.305 -9.802 12.600 1.00 96.38 174 PHE A O 1
ATOM 1383 N N . ARG A 1 175 ? -7.692 -10.888 11.190 1.00 97.50 175 ARG A N 1
ATOM 1384 C CA . ARG A 1 175 ? -6.675 -11.657 10.465 1.00 97.50 175 ARG A CA 1
ATOM 1385 C C . ARG A 1 175 ? -6.959 -11.573 8.971 1.00 97.50 175 ARG A C 1
ATOM 1387 O O . ARG A 1 175 ? -7.841 -12.277 8.471 1.00 97.50 175 ARG A O 1
ATOM 1394 N N . GLY A 1 176 ? -6.228 -10.698 8.297 1.00 96.94 176 GLY A N 1
ATOM 1395 C CA . GLY A 1 176 ? -6.279 -10.510 6.855 1.00 96.94 176 GLY A CA 1
ATOM 1396 C C . GLY A 1 176 ? -5.282 -11.410 6.132 1.00 96.94 176 GLY A C 1
ATOM 1397 O O . GLY A 1 176 ? -4.301 -11.887 6.710 1.00 96.94 176 GLY A O 1
ATOM 1398 N N . TYR A 1 177 ? -5.526 -11.616 4.847 1.00 97.56 177 TYR A N 1
ATOM 1399 C CA . TYR A 1 177 ? -4.571 -12.212 3.922 1.00 97.56 177 TYR A CA 1
ATOM 1400 C C . TYR A 1 177 ? -4.571 -11.413 2.626 1.00 97.56 177 TYR A C 1
ATOM 1402 O O . TYR A 1 177 ? -5.549 -10.736 2.321 1.00 97.56 177 TYR A O 1
ATOM 1410 N N . LEU A 1 178 ? -3.489 -11.520 1.864 1.00 97.12 178 LEU A N 1
ATOM 1411 C CA . LEU A 1 178 ? -3.325 -10.898 0.558 1.00 97.12 178 LEU A CA 1
ATOM 1412 C C . LEU A 1 178 ? -2.667 -11.903 -0.383 1.00 97.12 178 LEU A C 1
ATOM 1414 O O . LEU A 1 178 ? -1.642 -12.491 -0.045 1.00 97.12 178 LEU A O 1
ATOM 1418 N N . THR A 1 179 ? -3.225 -12.075 -1.573 1.00 98.31 179 THR A N 1
ATOM 1419 C CA . THR A 1 179 ? -2.556 -12.730 -2.701 1.00 98.31 179 THR A CA 1
ATOM 1420 C C . THR A 1 179 ? -2.638 -11.803 -3.897 1.00 98.31 179 THR A C 1
ATOM 1422 O O . THR A 1 179 ? -3.728 -11.367 -4.245 1.00 98.31 179 THR A O 1
ATOM 1425 N N . GLN A 1 180 ? -1.507 -11.495 -4.524 1.00 98.25 180 GLN A N 1
ATOM 1426 C CA . GLN A 1 180 ? -1.439 -10.584 -5.661 1.00 98.25 180 GLN A CA 1
ATOM 1427 C C . GLN A 1 180 ? -0.555 -11.166 -6.758 1.00 98.25 180 GLN A C 1
ATOM 1429 O O . GLN A 1 180 ? 0.570 -11.591 -6.498 1.00 98.25 180 GLN A O 1
ATOM 1434 N N . LEU A 1 181 ? -1.051 -11.132 -7.991 1.00 98.44 181 LEU A N 1
ATOM 1435 C CA . LEU A 1 181 ? -0.292 -11.438 -9.195 1.00 98.44 181 LEU A CA 1
ATOM 1436 C C . LEU A 1 181 ? -0.119 -10.152 -10.001 1.00 98.44 181 LEU A C 1
ATOM 1438 O O . LEU A 1 181 ? -1.104 -9.506 -10.354 1.00 98.44 181 LEU A O 1
ATOM 1442 N N . ALA A 1 182 ? 1.122 -9.780 -10.288 1.00 97.75 182 ALA A N 1
ATOM 1443 C CA . ALA A 1 182 ? 1.461 -8.541 -10.972 1.00 97.75 182 ALA A CA 1
ATOM 1444 C C . ALA A 1 182 ? 2.364 -8.803 -12.174 1.00 97.75 182 ALA A C 1
ATOM 1446 O O . ALA A 1 182 ? 3.354 -9.522 -12.061 1.00 97.75 182 ALA A O 1
ATOM 1447 N N . TYR A 1 183 ? 2.047 -8.191 -13.309 1.00 97.06 183 TYR A N 1
ATOM 1448 C CA . TYR A 1 183 ? 2.873 -8.203 -14.508 1.00 97.06 183 TYR A CA 1
ATOM 1449 C C . TYR A 1 183 ? 3.247 -6.775 -14.886 1.00 97.06 183 TYR A C 1
ATOM 1451 O O . TYR A 1 183 ? 2.404 -5.881 -14.897 1.00 97.06 183 TYR A O 1
ATOM 1459 N N . ASN A 1 184 ? 4.519 -6.572 -15.195 1.00 95.62 184 ASN A N 1
ATOM 1460 C CA . ASN A 1 184 ? 5.104 -5.258 -15.387 1.00 95.62 184 ASN A CA 1
ATOM 1461 C C . ASN A 1 184 ? 5.982 -5.234 -16.626 1.00 95.62 184 ASN A C 1
ATOM 1463 O O . ASN A 1 184 ? 6.650 -6.221 -16.925 1.00 95.62 184 ASN A O 1
ATOM 1467 N N . VAL A 1 185 ? 6.010 -4.093 -17.309 1.00 93.94 185 VAL A N 1
ATOM 1468 C CA . VAL A 1 185 ? 6.864 -3.839 -18.470 1.00 93.94 185 VAL A CA 1
ATOM 1469 C C . VAL A 1 185 ? 7.536 -2.481 -18.315 1.00 93.94 185 VAL A C 1
ATOM 1471 O O . VAL A 1 185 ? 6.862 -1.470 -18.143 1.00 93.94 185 VAL A O 1
ATOM 1474 N N . LEU A 1 186 ? 8.858 -2.458 -18.431 1.00 91.00 186 LEU A N 1
ATOM 1475 C CA . LEU A 1 186 ? 9.718 -1.286 -18.485 1.00 91.00 186 LEU A CA 1
ATOM 1476 C C . LEU A 1 186 ? 10.210 -1.080 -19.921 1.00 91.00 186 LEU A C 1
ATOM 1478 O O . LEU A 1 186 ? 10.847 -1.951 -20.506 1.00 91.00 186 LEU A O 1
ATOM 1482 N N . ILE A 1 187 ? 9.937 0.095 -20.476 1.00 90.06 187 ILE A N 1
ATOM 1483 C CA . ILE A 1 187 ? 10.252 0.483 -21.850 1.00 90.06 187 ILE A CA 1
ATOM 1484 C C . ILE A 1 187 ? 11.269 1.625 -21.812 1.00 90.06 187 ILE A C 1
ATOM 1486 O O . ILE A 1 187 ? 11.032 2.683 -21.216 1.00 90.06 187 ILE A O 1
ATOM 1490 N N . GLY A 1 188 ? 12.421 1.400 -22.442 1.00 84.19 188 GLY A N 1
ATOM 1491 C CA . GLY A 1 188 ? 13.521 2.356 -22.569 1.00 84.19 188 GLY A CA 1
ATOM 1492 C C . GLY A 1 188 ? 14.127 2.800 -21.236 1.00 84.19 188 GLY A C 1
ATOM 1493 O O . GLY A 1 188 ? 14.749 3.857 -21.181 1.00 84.19 188 GLY A O 1
ATOM 1494 N N . GLY A 1 189 ? 13.893 2.064 -20.144 1.00 82.12 189 GLY A N 1
ATOM 1495 C CA . GLY A 1 189 ? 14.319 2.440 -18.790 1.00 82.12 189 GLY A CA 1
ATOM 1496 C C . GLY A 1 189 ? 13.557 3.621 -18.169 1.00 82.12 189 GLY A C 1
ATOM 1497 O O . GLY A 1 189 ? 13.736 3.901 -16.988 1.00 82.12 189 GLY A O 1
ATOM 1498 N N . ALA A 1 190 ? 12.683 4.293 -18.924 1.00 86.50 190 ALA A N 1
ATOM 1499 C CA . ALA A 1 190 ? 12.011 5.518 -18.491 1.00 86.50 190 ALA A CA 1
ATOM 1500 C C . ALA A 1 190 ? 10.503 5.349 -18.282 1.00 86.50 190 ALA A C 1
ATOM 1502 O O . ALA A 1 190 ? 9.894 6.165 -17.597 1.00 86.50 190 ALA A O 1
ATOM 1503 N N . THR A 1 191 ? 9.866 4.348 -18.895 1.00 91.12 191 THR A N 1
ATOM 1504 C CA . THR A 1 191 ? 8.409 4.145 -18.799 1.00 91.12 191 THR A CA 1
ATOM 1505 C C . THR A 1 191 ? 8.093 2.778 -18.254 1.00 91.12 191 THR A C 1
ATOM 1507 O O . THR A 1 191 ? 8.507 1.797 -18.853 1.00 91.12 191 THR A O 1
ATOM 1510 N N . SER A 1 192 ? 7.344 2.706 -17.162 1.00 92.88 192 SER A N 1
ATOM 1511 C CA . SER A 1 192 ? 6.869 1.444 -16.607 1.00 92.88 192 SER A CA 1
ATOM 1512 C C . SER A 1 192 ? 5.353 1.381 -16.665 1.00 92.88 192 SER A C 1
ATOM 1514 O O . SER A 1 192 ? 4.683 2.363 -16.354 1.00 92.88 192 SER A O 1
ATOM 1516 N N . ILE A 1 193 ? 4.820 0.239 -17.078 1.00 96.38 193 ILE A N 1
ATOM 1517 C CA . ILE A 1 193 ? 3.392 -0.059 -17.053 1.00 96.38 193 ILE A CA 1
ATOM 1518 C C . ILE A 1 193 ? 3.219 -1.349 -16.266 1.00 96.38 193 ILE A C 1
ATOM 1520 O O . ILE A 1 193 ? 3.853 -2.356 -16.582 1.00 96.38 193 ILE A O 1
ATOM 1524 N N . GLY A 1 194 ? 2.362 -1.305 -15.257 1.00 96.94 194 GLY A N 1
ATOM 1525 C CA . GLY A 1 194 ? 2.026 -2.445 -14.420 1.00 96.94 194 GLY A CA 1
ATOM 1526 C C . GLY A 1 194 ? 0.547 -2.762 -14.497 1.00 96.94 194 GLY A C 1
ATOM 1527 O O . GLY A 1 194 ? -0.290 -1.862 -14.560 1.00 96.94 194 GLY A O 1
ATOM 1528 N N . VAL A 1 195 ? 0.226 -4.049 -14.481 1.00 98.38 195 VAL A N 1
ATOM 1529 C CA . VAL A 1 195 ? -1.122 -4.544 -14.213 1.00 98.38 195 VAL A CA 1
ATOM 1530 C C . VAL A 1 195 ? -1.058 -5.572 -13.100 1.00 98.38 195 VAL A C 1
ATOM 1532 O O . VAL A 1 195 ? -0.124 -6.374 -13.038 1.00 98.38 195 VAL A O 1
ATOM 1535 N N . SER A 1 196 ? -2.041 -5.573 -12.210 1.00 98.25 196 SER A N 1
ATOM 1536 C CA . SER A 1 196 ? -2.138 -6.618 -11.198 1.00 98.25 196 SER A CA 1
ATOM 1537 C C . SER A 1 196 ? -3.572 -6.972 -10.857 1.00 98.25 196 SER A C 1
ATOM 1539 O O . SER A 1 196 ? -4.508 -6.203 -11.083 1.00 98.25 196 SER A O 1
ATOM 1541 N N . TRP A 1 197 ? -3.720 -8.177 -10.327 1.00 98.38 197 TRP A N 1
ATOM 1542 C CA . TRP A 1 197 ? -4.936 -8.663 -9.706 1.00 98.38 197 TRP A CA 1
ATOM 1543 C C . TRP A 1 197 ? -4.593 -9.124 -8.294 1.00 98.38 197 TRP A C 1
ATOM 1545 O O . TRP A 1 197 ? -3.646 -9.896 -8.111 1.00 98.38 197 TRP A O 1
ATOM 1555 N N . ASP A 1 198 ? -5.339 -8.638 -7.308 1.00 97.06 198 ASP A N 1
ATOM 1556 C CA . ASP A 1 198 ? -5.219 -9.062 -5.920 1.00 97.06 198 ASP A CA 1
ATOM 1557 C C . ASP A 1 198 ? -6.545 -9.521 -5.321 1.00 97.06 198 ASP A C 1
ATOM 1559 O O . ASP A 1 198 ? -7.617 -9.020 -5.659 1.00 97.06 198 ASP A O 1
ATOM 1563 N N . VAL A 1 199 ? -6.437 -10.501 -4.427 1.00 97.75 199 VAL A N 1
ATOM 1564 C CA . VAL A 1 199 ? -7.508 -11.000 -3.569 1.00 97.75 199 VAL A CA 1
ATOM 1565 C C . VAL A 1 199 ? -7.053 -10.820 -2.132 1.00 97.75 199 VAL A C 1
ATOM 1567 O O . VAL A 1 199 ? -6.017 -11.364 -1.732 1.00 97.75 199 VAL A O 1
ATOM 1570 N N . ALA A 1 200 ? -7.825 -10.074 -1.355 1.00 97.25 200 ALA A N 1
ATOM 1571 C CA . ALA A 1 200 ? -7.503 -9.776 0.029 1.00 97.25 200 ALA A CA 1
ATOM 1572 C C . ALA A 1 200 ? -8.707 -9.985 0.943 1.00 97.25 200 ALA A C 1
ATOM 1574 O O . ALA A 1 200 ? -9.844 -9.745 0.547 1.00 97.25 200 ALA A O 1
ATOM 1575 N N . ARG A 1 201 ? -8.456 -10.419 2.179 1.00 96.75 201 ARG A N 1
ATOM 1576 C CA . ARG A 1 201 ? -9.435 -10.290 3.263 1.00 96.75 201 ARG A CA 1
ATOM 1577 C C . ARG A 1 201 ? -9.182 -8.969 3.966 1.00 96.75 201 ARG A C 1
ATOM 1579 O O . ARG A 1 201 ? -8.094 -8.789 4.509 1.00 96.75 201 ARG A O 1
ATOM 1586 N N . GLU A 1 202 ? -10.184 -8.105 3.967 1.00 94.81 202 GLU A N 1
ATOM 1587 C CA . GLU A 1 202 ? -10.157 -6.738 4.493 1.00 94.81 202 GLU A CA 1
ATOM 1588 C C . GLU A 1 202 ? -11.257 -6.554 5.552 1.00 94.81 202 GLU A C 1
ATOM 1590 O O . GLU A 1 202 ? -12.027 -7.480 5.837 1.00 94.81 202 GLU A O 1
ATOM 1595 N N . ASN A 1 203 ? -11.282 -5.387 6.189 1.00 94.00 203 ASN A N 1
ATOM 1596 C CA . ASN A 1 203 ? -12.320 -4.975 7.127 1.00 94.00 203 ASN A CA 1
ATOM 1597 C C . ASN A 1 203 ? -12.638 -3.489 6.929 1.00 94.00 203 ASN A C 1
ATOM 1599 O O . ASN A 1 203 ? -11.872 -2.780 6.281 1.00 94.00 203 ASN A O 1
ATOM 1603 N N . ASN A 1 204 ? -13.755 -3.039 7.489 1.00 93.25 204 ASN A N 1
ATOM 1604 C CA . ASN A 1 204 ? -14.245 -1.667 7.367 1.00 93.25 204 ASN A CA 1
ATOM 1605 C C . ASN A 1 204 ? -13.868 -0.776 8.568 1.00 93.25 204 ASN A C 1
ATOM 1607 O O . ASN A 1 204 ? -14.618 0.137 8.900 1.00 93.25 204 ASN A O 1
ATOM 1611 N N . ILE A 1 205 ? -12.747 -1.030 9.263 1.00 92.94 205 ILE A N 1
ATOM 1612 C CA . ILE A 1 205 ? -12.391 -0.256 10.469 1.00 92.94 205 ILE A CA 1
ATOM 1613 C C . ILE A 1 205 ? -12.292 1.249 10.196 1.00 92.94 205 ILE A C 1
ATOM 1615 O O . ILE A 1 205 ? -12.683 2.045 11.045 1.00 92.94 205 ILE A O 1
ATOM 1619 N N . ASP A 1 206 ? -11.809 1.627 9.012 1.00 87.44 206 ASP A N 1
ATOM 1620 C CA . ASP A 1 206 ? -11.632 3.025 8.617 1.00 87.44 206 ASP A CA 1
ATOM 1621 C C . ASP A 1 206 ? -12.975 3.726 8.316 1.00 87.44 206 ASP A C 1
ATOM 1623 O O . ASP A 1 206 ? -13.031 4.954 8.309 1.00 87.44 206 ASP A O 1
ATOM 1627 N N . ASP A 1 207 ? -14.064 2.962 8.150 1.00 87.88 207 ASP A N 1
ATOM 1628 C CA . ASP A 1 207 ? -15.429 3.483 7.996 1.00 87.88 207 ASP A CA 1
ATOM 1629 C C . ASP A 1 207 ? -16.148 3.663 9.349 1.00 87.88 207 ASP A C 1
ATOM 1631 O O . ASP A 1 207 ? -17.231 4.255 9.412 1.00 87.88 207 ASP A O 1
ATOM 1635 N N . LEU A 1 208 ? -15.583 3.140 10.446 1.00 92.06 208 LEU A N 1
ATOM 1636 C CA . LEU A 1 208 ? -16.185 3.234 11.775 1.00 92.06 208 LEU A CA 1
ATOM 1637 C C . LEU A 1 208 ? -15.882 4.582 12.435 1.00 92.06 208 LEU A C 1
ATOM 1639 O O . LEU A 1 208 ? -14.831 5.191 12.241 1.00 92.06 208 LEU A O 1
ATOM 1643 N N . THR A 1 209 ? -16.800 5.048 13.282 1.00 91.62 209 THR A N 1
ATOM 1644 C CA . THR A 1 209 ? -16.641 6.338 13.965 1.00 91.62 209 THR A CA 1
ATOM 1645 C C . THR A 1 209 ? -15.759 6.176 15.206 1.00 91.62 209 THR A C 1
ATOM 1647 O O . THR A 1 209 ? -16.132 5.419 16.105 1.00 91.62 209 THR A O 1
ATOM 1650 N N . PRO A 1 210 ? -14.619 6.881 15.323 1.00 91.12 210 PRO A N 1
ATOM 1651 C CA . PRO A 1 210 ? -13.819 6.846 16.541 1.00 91.12 210 PRO A CA 1
ATOM 1652 C C . PRO A 1 210 ? -14.583 7.500 17.700 1.00 91.12 210 PRO A C 1
ATOM 1654 O O . PRO A 1 210 ? -15.143 8.589 17.564 1.00 91.12 210 PRO A O 1
ATOM 1657 N N . VAL A 1 211 ? -14.593 6.842 18.857 1.00 92.00 211 VAL A N 1
ATOM 1658 C CA . VAL A 1 211 ? -15.240 7.305 20.090 1.00 92.00 211 VAL A CA 1
ATOM 1659 C C . VAL A 1 211 ? -14.284 7.172 21.274 1.00 92.00 211 VAL A C 1
ATOM 1661 O O . VAL A 1 211 ? -13.508 6.221 21.369 1.00 92.00 211 VAL A O 1
ATOM 1664 N N . GLN A 1 212 ? -14.344 8.131 22.196 1.00 92.31 212 GLN A N 1
ATOM 1665 C CA . GLN A 1 212 ? -13.532 8.141 23.411 1.00 92.31 212 GLN A CA 1
ATOM 1666 C C . GLN A 1 212 ? -14.442 8.116 24.639 1.00 92.31 212 GLN A C 1
ATOM 1668 O O . GLN A 1 212 ? -15.325 8.959 24.796 1.00 92.31 212 GLN A O 1
ATOM 1673 N N . PHE A 1 213 ? -14.203 7.160 25.531 1.00 91.12 213 PHE A N 1
ATOM 1674 C CA . PHE A 1 213 ? -14.905 7.018 26.801 1.00 91.12 213 PHE A CA 1
ATOM 1675 C C . PHE A 1 213 ? -13.989 7.389 27.958 1.00 91.12 213 PHE A C 1
ATOM 1677 O O . PHE A 1 213 ? -12.824 6.998 27.981 1.00 91.12 213 PHE A O 1
ATOM 1684 N N . ARG A 1 214 ? -14.538 8.063 28.970 1.00 93.44 214 ARG A N 1
ATOM 1685 C CA . ARG A 1 214 ? -13.881 8.259 30.265 1.00 93.44 214 ARG A CA 1
ATOM 1686 C C . ARG A 1 214 ? -14.584 7.390 31.298 1.00 93.44 214 ARG A C 1
ATOM 1688 O O . ARG A 1 214 ? -15.702 7.682 31.709 1.00 93.44 214 ARG A O 1
ATOM 1695 N N . GLN A 1 215 ? -13.938 6.300 31.690 1.00 91.38 215 GLN A N 1
ATOM 1696 C CA . GLN A 1 215 ? -14.426 5.411 32.737 1.00 91.38 215 GLN A CA 1
ATOM 1697 C C . GLN A 1 215 ? -13.886 5.873 34.086 1.00 91.38 215 GLN A C 1
ATOM 1699 O O . GLN A 1 215 ? -12.691 6.132 34.220 1.00 91.38 215 GLN A O 1
ATOM 1704 N N . GLN A 1 216 ? -14.760 5.958 35.086 1.00 95.19 216 GLN A N 1
ATOM 1705 C CA . GLN A 1 216 ? -14.389 6.320 36.449 1.00 95.19 216 GLN A CA 1
ATOM 1706 C C . GLN A 1 216 ? -14.669 5.147 37.383 1.00 95.19 216 GLN A C 1
ATOM 1708 O O . GLN A 1 216 ? -15.786 4.641 37.446 1.00 95.19 216 GLN A O 1
ATOM 1713 N N . THR A 1 217 ? -13.651 4.717 38.121 1.00 93.12 217 THR A N 1
ATOM 1714 C CA . THR A 1 217 ? -13.810 3.792 39.244 1.00 93.12 217 THR A CA 1
ATOM 1715 C C . THR A 1 217 ? -13.705 4.589 40.530 1.00 93.12 217 THR A C 1
ATOM 1717 O O . THR A 1 217 ? -12.645 5.136 40.838 1.00 93.12 217 THR A O 1
ATOM 1720 N N . VAL A 1 218 ? -14.804 4.662 41.276 1.00 93.94 218 VAL A N 1
ATOM 1721 C CA . VAL A 1 218 ? -14.849 5.334 42.576 1.00 93.94 218 VAL A CA 1
ATOM 1722 C C . VAL A 1 218 ? -14.630 4.290 43.662 1.00 93.94 218 VAL A C 1
ATOM 1724 O O . VAL A 1 218 ? -15.446 3.390 43.842 1.00 93.94 218 VAL A O 1
ATOM 1727 N N . VAL A 1 219 ? -13.516 4.404 44.380 1.00 94.75 219 VAL A N 1
ATOM 1728 C CA . VAL A 1 219 ? -13.184 3.549 45.521 1.00 94.75 219 VAL A CA 1
ATOM 1729 C C . VAL A 1 219 ? -13.383 4.366 46.797 1.00 94.75 219 VAL A C 1
ATOM 1731 O O . VAL A 1 219 ? -12.575 5.262 47.068 1.00 94.75 219 VAL A O 1
ATOM 1734 N N . PRO A 1 220 ? -14.455 4.118 47.568 1.00 92.88 220 PRO A N 1
ATOM 1735 C CA . PRO A 1 220 ? -14.632 4.755 48.862 1.00 92.88 220 PRO A CA 1
ATOM 1736 C C . PRO A 1 220 ? -13.633 4.190 49.875 1.00 92.88 220 PRO A C 1
ATOM 1738 O O . PRO A 1 220 ? -13.327 2.997 49.876 1.00 92.88 220 PRO A O 1
ATOM 1741 N N . ASP A 1 221 ? -13.127 5.052 50.748 1.00 92.31 221 ASP A N 1
ATOM 1742 C CA . ASP A 1 221 ? -12.358 4.640 51.917 1.00 92.31 221 ASP A CA 1
ATOM 1743 C C . ASP A 1 221 ? -13.261 3.873 52.904 1.00 92.31 221 ASP A C 1
ATOM 1745 O O . ASP A 1 221 ? -14.421 4.262 53.070 1.00 92.31 221 ASP A O 1
ATOM 1749 N N . PRO A 1 222 ? -12.778 2.822 53.599 1.00 89.88 222 PRO A N 1
ATOM 1750 C CA . PRO A 1 222 ? -13.584 2.084 54.574 1.00 89.88 222 PRO A CA 1
ATOM 1751 C C . PRO A 1 222 ? -14.193 2.948 55.688 1.00 89.88 222 PRO A C 1
ATOM 1753 O O . PRO A 1 222 ? -15.223 2.572 56.241 1.00 89.88 222 PRO A O 1
ATOM 1756 N N . SER A 1 223 ? -13.591 4.101 56.014 1.00 91.00 223 SER A N 1
ATOM 1757 C CA . SER A 1 223 ? -14.143 5.052 56.992 1.00 91.00 223 SER A CA 1
ATOM 1758 C C . SER A 1 223 ? -15.221 5.986 56.416 1.00 91.00 223 SER A C 1
ATOM 1760 O O . SER A 1 223 ? -15.840 6.746 57.158 1.00 91.00 223 SER A O 1
ATOM 1762 N N . GLY A 1 224 ? -15.433 5.963 55.095 1.00 84.94 224 GLY A N 1
ATOM 1763 C CA . GLY A 1 224 ? -16.386 6.809 54.375 1.00 84.94 224 GLY A CA 1
ATOM 1764 C C . GLY A 1 224 ? -15.966 8.275 54.215 1.00 84.94 224 GLY A C 1
ATOM 1765 O O . GLY A 1 224 ? -16.706 9.040 53.604 1.00 84.94 224 GLY A O 1
ATOM 1766 N N . GLN A 1 225 ? -14.803 8.690 54.737 1.00 85.06 225 GLN A N 1
ATOM 1767 C CA . GLN A 1 225 ? -14.400 10.105 54.748 1.00 85.06 225 GLN A CA 1
ATOM 1768 C C . GLN A 1 225 ? -13.697 10.577 53.472 1.00 85.06 225 GLN A C 1
ATOM 1770 O O . GLN A 1 225 ? -13.670 11.774 53.193 1.00 85.06 225 GLN A O 1
ATOM 1775 N N . THR A 1 226 ? -13.121 9.664 52.687 1.00 89.88 226 THR A N 1
ATOM 1776 C CA . THR A 1 226 ? -12.442 10.004 51.428 1.00 89.88 226 THR A CA 1
ATOM 1777 C C . THR A 1 226 ? -12.856 9.054 50.308 1.00 89.88 226 THR A C 1
ATOM 1779 O O . THR A 1 226 ? -13.246 7.913 50.548 1.00 89.88 226 THR A O 1
ATOM 1782 N N . THR A 1 227 ? -12.797 9.525 49.063 1.00 94.06 227 THR A N 1
ATOM 1783 C CA . THR A 1 227 ? -12.993 8.697 47.867 1.00 94.06 227 THR A CA 1
ATOM 1784 C C . THR A 1 227 ? -11.787 8.852 46.952 1.00 94.06 227 THR A C 1
ATOM 1786 O O . THR A 1 227 ? -11.225 9.940 46.822 1.00 94.06 227 THR A O 1
ATOM 1789 N N . ARG A 1 228 ? -11.358 7.755 46.325 1.00 93.00 228 ARG A N 1
ATOM 1790 C CA . ARG A 1 228 ? -10.374 7.775 45.238 1.00 93.00 228 ARG A CA 1
ATOM 1791 C C . ARG A 1 228 ? -11.106 7.559 43.926 1.00 93.00 228 ARG A C 1
ATOM 1793 O O . ARG A 1 228 ? -11.835 6.581 43.794 1.00 93.00 228 ARG A O 1
ATOM 1800 N N . ILE A 1 229 ? -10.899 8.454 42.967 1.00 93.56 229 ILE A N 1
ATOM 1801 C CA . ILE A 1 229 ? -11.440 8.322 41.614 1.00 93.56 229 ILE A CA 1
ATOM 1802 C C . ILE A 1 229 ? -10.285 7.929 40.701 1.00 93.56 229 ILE A C 1
ATOM 1804 O O . ILE A 1 229 ? -9.332 8.687 40.534 1.00 93.56 229 ILE A O 1
ATOM 1808 N N . PHE A 1 230 ? -10.365 6.730 40.133 1.00 93.44 230 PHE A N 1
ATOM 1809 C CA . PHE A 1 230 ? -9.460 6.280 39.084 1.00 93.44 230 PHE A CA 1
ATOM 1810 C C . PHE A 1 230 ? -10.130 6.510 37.745 1.00 93.44 230 PHE A C 1
ATOM 1812 O O . PHE A 1 230 ? -11.217 5.989 37.498 1.00 93.44 230 PHE A O 1
ATOM 1819 N N . GLU A 1 231 ? -9.482 7.281 36.889 1.00 94.81 231 GLU A N 1
ATOM 1820 C CA . GLU A 1 231 ? -9.992 7.580 35.563 1.00 94.81 231 GLU A CA 1
ATOM 1821 C C . GLU A 1 231 ? -9.204 6.810 34.517 1.00 94.81 231 GLU A C 1
ATOM 1823 O O . GLU A 1 231 ? -7.977 6.722 34.579 1.00 94.81 231 GLU A O 1
ATOM 1828 N N . ARG A 1 232 ? -9.922 6.250 33.550 1.00 91.69 232 ARG A N 1
ATOM 1829 C CA . ARG A 1 232 ? -9.345 5.567 32.403 1.00 91.69 232 ARG A CA 1
ATOM 1830 C C . ARG A 1 232 ? -10.008 6.082 31.141 1.00 91.69 232 ARG A C 1
ATOM 1832 O O . ARG A 1 232 ? -11.223 5.973 30.990 1.00 91.69 232 ARG A O 1
ATOM 1839 N N . GLU A 1 233 ? -9.200 6.595 30.229 1.00 91.88 233 GLU A N 1
ATOM 1840 C CA . GLU A 1 233 ? -9.640 6.867 28.868 1.00 91.88 233 GLU A CA 1
ATOM 1841 C C . GLU A 1 233 ? -9.592 5.578 28.046 1.00 91.88 233 GLU A C 1
ATOM 1843 O O . GLU A 1 233 ? -8.624 4.812 28.103 1.00 91.88 233 GLU A O 1
ATOM 1848 N N . VAL A 1 234 ? -10.666 5.311 27.310 1.00 91.19 234 VAL A N 1
ATOM 1849 C CA . VAL A 1 234 ? -10.794 4.153 26.430 1.00 91.19 234 VAL A CA 1
ATOM 1850 C C . VAL A 1 234 ? -11.208 4.647 25.057 1.00 91.19 234 VAL A C 1
ATOM 1852 O O . VAL A 1 234 ? -12.302 5.176 24.887 1.00 91.19 234 VAL A O 1
ATOM 1855 N N . ASN A 1 235 ? -10.324 4.464 24.083 1.00 91.31 235 ASN A N 1
ATOM 1856 C CA . ASN A 1 235 ? -10.601 4.758 22.683 1.00 91.31 235 ASN A CA 1
ATOM 1857 C C . ASN A 1 235 ? -11.153 3.496 22.013 1.00 91.31 235 ASN A C 1
ATOM 1859 O O . ASN A 1 235 ? -10.576 2.414 22.165 1.00 91.31 235 ASN A O 1
ATOM 1863 N N . ALA A 1 236 ? -12.268 3.635 21.306 1.00 93.38 236 ALA A N 1
ATOM 1864 C CA . ALA A 1 236 ? -12.943 2.556 20.601 1.00 93.38 236 ALA A CA 1
ATOM 1865 C C . ALA A 1 236 ? -13.524 3.054 19.269 1.00 93.38 236 ALA A C 1
ATOM 1867 O O . ALA A 1 236 ? -13.507 4.249 18.985 1.00 93.38 236 ALA A O 1
ATOM 1868 N N . TYR A 1 237 ? -14.052 2.137 18.464 1.00 93.81 237 TYR A N 1
ATOM 1869 C CA . TYR A 1 237 ? -14.730 2.442 17.207 1.00 93.81 237 TYR A CA 1
ATOM 1870 C C . TYR A 1 237 ? -16.193 2.015 17.283 1.00 93.81 237 TYR A C 1
ATOM 1872 O O . TYR A 1 237 ? -16.489 0.868 17.618 1.00 93.81 237 TYR A O 1
ATOM 1880 N N . ALA A 1 238 ? -17.099 2.941 16.988 1.00 95.75 238 ALA A N 1
ATOM 1881 C CA . ALA A 1 238 ? -18.537 2.726 16.970 1.00 95.75 238 ALA A CA 1
ATOM 1882 C C . ALA A 1 238 ? -19.035 2.471 15.541 1.00 95.75 238 ALA A C 1
ATOM 1884 O O . ALA A 1 238 ? -18.652 3.176 14.603 1.00 95.75 238 ALA A O 1
ATOM 1885 N N . GLY A 1 239 ? -19.923 1.488 15.392 1.00 95.94 239 GLY A N 1
ATOM 1886 C CA . GLY A 1 239 ? -20.545 1.111 14.122 1.00 95.94 239 GLY A CA 1
ATOM 1887 C C . GLY A 1 239 ? -20.500 -0.397 13.864 1.00 95.94 239 GLY A C 1
ATOM 1888 O O . GLY A 1 239 ? -19.947 -1.164 14.650 1.00 95.94 239 GLY A O 1
ATOM 1889 N N . GLY A 1 240 ? -21.108 -0.827 12.756 1.00 95.75 240 GLY A N 1
ATOM 1890 C CA . GLY A 1 240 ? -21.127 -2.234 12.351 1.00 95.75 240 GLY A CA 1
ATOM 1891 C C . GLY A 1 240 ? -19.776 -2.667 11.791 1.00 95.75 240 GLY A C 1
ATOM 1892 O O . GLY A 1 240 ? -19.446 -2.324 10.659 1.00 95.75 240 GLY A O 1
ATOM 1893 N N . TYR A 1 241 ? -18.998 -3.413 12.576 1.00 96.19 241 TYR A N 1
ATOM 1894 C CA . TYR A 1 241 ? -17.743 -3.994 12.107 1.00 96.19 241 TYR A CA 1
ATOM 1895 C C . TYR A 1 241 ? -17.998 -5.213 11.219 1.00 96.19 241 TYR A C 1
ATOM 1897 O O . TYR A 1 241 ? -18.695 -6.152 11.607 1.00 96.19 241 TYR A O 1
ATOM 1905 N N . GLU A 1 242 ? -17.364 -5.230 10.053 1.00 95.75 242 GLU A N 1
ATOM 1906 C CA . GLU A 1 242 ? -17.471 -6.300 9.074 1.00 95.75 242 GLU A CA 1
ATOM 1907 C C . GLU A 1 242 ? -16.099 -6.657 8.494 1.00 95.75 242 GLU A C 1
ATOM 1909 O O . GLU A 1 242 ? -15.188 -5.834 8.389 1.00 95.75 242 GLU A O 1
ATOM 1914 N N . SER A 1 243 ? -15.953 -7.919 8.082 1.00 95.81 243 SER A N 1
ATOM 1915 C CA . SER A 1 243 ? -14.801 -8.382 7.306 1.00 95.81 243 SER A CA 1
ATOM 1916 C C . SER A 1 243 ? -15.277 -9.008 6.009 1.00 95.81 243 SER A C 1
ATOM 1918 O O . SER A 1 243 ? -16.233 -9.784 6.022 1.00 95.81 243 SER A O 1
ATOM 1920 N N . PHE A 1 244 ? -14.582 -8.738 4.914 1.00 95.62 244 PHE A N 1
ATOM 1921 C CA . PHE A 1 244 ? -15.002 -9.158 3.582 1.00 95.62 244 PHE A CA 1
ATOM 1922 C C . PHE A 1 244 ? -13.806 -9.550 2.719 1.00 95.62 244 PHE A C 1
ATOM 1924 O O . PHE A 1 244 ? -12.652 -9.270 3.050 1.00 95.62 244 PHE A O 1
ATOM 1931 N N . ILE A 1 245 ? -14.085 -10.244 1.615 1.00 96.25 245 ILE A N 1
ATOM 1932 C CA . ILE A 1 245 ? -13.086 -10.544 0.591 1.00 96.25 245 ILE A CA 1
ATOM 1933 C C . ILE A 1 245 ? -13.206 -9.508 -0.519 1.00 96.25 245 ILE A C 1
ATOM 1935 O O . ILE A 1 245 ? -14.262 -9.379 -1.135 1.00 96.25 245 ILE A O 1
ATOM 1939 N N . GLN A 1 246 ? -12.114 -8.807 -0.794 1.00 95.88 246 GLN A N 1
ATOM 1940 C CA . GLN A 1 246 ? -12.018 -7.819 -1.856 1.00 95.88 246 GLN A CA 1
ATOM 1941 C C . GLN A 1 246 ? -11.173 -8.359 -3.004 1.00 95.88 246 GLN A C 1
ATOM 1943 O O . GLN A 1 246 ? -10.100 -8.927 -2.794 1.00 95.88 246 GLN A O 1
ATOM 1948 N N . ASN A 1 247 ? -11.657 -8.150 -4.227 1.00 97.38 247 ASN A N 1
ATOM 1949 C CA . ASN A 1 247 ? -10.877 -8.366 -5.440 1.00 97.38 247 ASN A CA 1
ATOM 1950 C C . ASN A 1 247 ? -10.512 -7.009 -6.035 1.00 97.38 247 ASN A C 1
ATOM 1952 O O . ASN A 1 247 ? -11.410 -6.218 -6.327 1.00 97.38 247 ASN A O 1
ATOM 1956 N N . THR A 1 248 ? -9.229 -6.753 -6.271 1.00 97.44 248 THR A N 1
ATOM 1957 C CA . THR A 1 248 ? -8.775 -5.504 -6.892 1.00 97.44 248 THR A CA 1
ATOM 1958 C C . THR A 1 248 ? -8.083 -5.786 -8.213 1.00 97.44 248 THR A C 1
ATOM 1960 O O . THR A 1 248 ? -7.207 -6.644 -8.302 1.00 97.44 248 THR A O 1
ATOM 1963 N N . PHE A 1 249 ? -8.449 -5.030 -9.242 1.00 98.19 249 PHE A N 1
ATOM 1964 C CA . PHE A 1 249 ? -7.698 -4.948 -10.490 1.00 98.19 249 PHE A CA 1
ATOM 1965 C C . PHE A 1 249 ? -6.997 -3.601 -10.552 1.00 98.19 249 PHE A C 1
ATOM 1967 O O . PHE A 1 249 ? -7.635 -2.558 -10.402 1.00 98.19 249 PHE A O 1
ATOM 1974 N N . SER A 1 250 ? -5.694 -3.622 -10.786 1.00 98.19 250 SER A N 1
ATOM 1975 C CA . SER A 1 250 ? -4.847 -2.438 -10.731 1.00 98.19 250 SER A CA 1
ATOM 1976 C C . SER A 1 250 ? -4.145 -2.220 -12.062 1.00 98.19 250 SER A C 1
ATOM 1978 O O . SER A 1 250 ? -3.687 -3.171 -12.694 1.00 98.19 250 SER A O 1
ATOM 1980 N N . LEU A 1 251 ? -4.049 -0.958 -12.468 1.00 98.19 251 LEU A N 1
ATOM 1981 C CA . LEU A 1 251 ? -3.256 -0.493 -13.600 1.00 98.19 251 LEU A CA 1
ATOM 1982 C C . LEU A 1 251 ? -2.417 0.694 -13.134 1.00 98.19 251 LEU A C 1
ATOM 1984 O O . LEU A 1 251 ? -2.959 1.633 -12.553 1.00 98.19 251 LEU A O 1
ATOM 1988 N N . ASP A 1 252 ? -1.125 0.675 -13.423 1.00 98.00 252 ASP A N 1
ATOM 1989 C CA . ASP A 1 252 ? -0.211 1.778 -13.146 1.00 98.00 252 ASP A CA 1
ATOM 1990 C C . ASP A 1 252 ? 0.595 2.107 -14.400 1.00 98.00 252 ASP A C 1
ATOM 1992 O O . ASP A 1 252 ? 1.010 1.221 -15.144 1.00 98.00 252 ASP A O 1
ATOM 1996 N N . ALA A 1 253 ? 0.850 3.391 -14.611 1.00 96.81 253 ALA A N 1
ATOM 1997 C CA . ALA A 1 253 ? 1.744 3.900 -15.633 1.00 96.81 253 ALA A CA 1
ATOM 1998 C C . ALA A 1 253 ? 2.662 4.950 -15.008 1.00 96.81 253 ALA A C 1
ATOM 2000 O O . ALA A 1 253 ? 2.206 5.905 -14.383 1.00 96.81 253 ALA A O 1
ATOM 2001 N N . VAL A 1 254 ? 3.965 4.778 -15.179 1.00 94.44 254 VAL A N 1
ATOM 2002 C CA . VAL A 1 254 ? 4.998 5.657 -14.634 1.00 94.44 254 VAL A CA 1
ATOM 2003 C C . VAL A 1 254 ? 5.897 6.125 -15.764 1.00 94.44 254 VAL A C 1
ATOM 2005 O O . VAL A 1 254 ? 6.356 5.308 -16.559 1.00 94.44 254 VAL A O 1
ATOM 2008 N N . ARG A 1 255 ? 6.208 7.422 -15.808 1.00 92.31 255 ARG A N 1
ATOM 2009 C CA . ARG A 1 255 ? 7.172 8.007 -16.750 1.00 92.31 255 ARG A CA 1
ATOM 2010 C C . ARG A 1 255 ? 8.184 8.870 -16.008 1.00 92.31 255 ARG A C 1
ATOM 2012 O O . ARG A 1 255 ? 7.795 9.821 -15.338 1.00 92.31 255 ARG A O 1
ATOM 2019 N N . TYR A 1 256 ? 9.468 8.580 -16.192 1.00 88.50 256 TYR A N 1
ATOM 2020 C CA . TYR A 1 256 ? 10.566 9.464 -15.812 1.00 88.50 256 TYR A CA 1
ATOM 2021 C C . TYR A 1 256 ? 10.802 10.529 -16.892 1.00 88.50 256 TYR A C 1
ATOM 2023 O O . TYR A 1 256 ? 10.811 10.209 -18.083 1.00 88.50 256 TYR A O 1
ATOM 2031 N N . PHE A 1 257 ? 11.007 11.785 -16.488 1.00 85.31 257 PHE A N 1
ATOM 2032 C CA . PHE A 1 257 ? 11.231 12.908 -17.418 1.00 85.31 257 PHE A CA 1
ATOM 2033 C C . PHE A 1 257 ? 12.696 13.263 -17.613 1.00 85.31 257 PHE A C 1
ATOM 2035 O O . PHE A 1 257 ? 13.094 13.647 -18.707 1.00 85.31 257 PHE A O 1
ATOM 2042 N N . THR A 1 258 ? 13.498 13.124 -16.563 1.00 79.25 258 THR A N 1
ATOM 2043 C CA . THR A 1 258 ? 14.934 13.412 -16.597 1.00 79.25 258 THR A CA 1
ATOM 2044 C C . THR A 1 258 ? 15.733 12.170 -16.204 1.00 79.25 258 THR A C 1
ATOM 2046 O O . THR A 1 258 ? 16.459 12.181 -15.213 1.00 79.25 258 THR A O 1
ATOM 2049 N N . PRO A 1 259 ? 15.555 11.053 -16.932 1.00 63.97 259 PRO A N 1
ATOM 2050 C CA . PRO A 1 259 ? 16.277 9.826 -16.640 1.00 63.97 259 PRO A CA 1
ATOM 2051 C C . PRO A 1 259 ? 17.791 10.079 -16.781 1.00 63.97 259 PRO A C 1
ATOM 2053 O O . PRO A 1 259 ? 18.235 10.542 -17.828 1.00 63.97 259 PRO A O 1
ATOM 2056 N N . ALA A 1 260 ? 18.575 9.767 -15.743 1.00 64.31 260 ALA A N 1
ATOM 2057 C CA . ALA A 1 260 ? 20.029 9.990 -15.633 1.00 64.31 260 ALA A CA 1
ATOM 2058 C C . ALA A 1 260 ? 20.518 11.429 -15.363 1.00 64.31 260 ALA A C 1
ATOM 2060 O O . ALA A 1 260 ? 21.685 11.727 -15.618 1.00 64.31 260 ALA A O 1
ATOM 2061 N N . SER A 1 261 ? 19.691 12.301 -14.782 1.00 68.06 261 SER A N 1
ATOM 2062 C CA . SER A 1 261 ? 20.195 13.512 -14.113 1.00 68.06 261 SER A CA 1
ATOM 2063 C C . SER A 1 261 ? 20.384 13.308 -12.609 1.00 68.06 261 SER A C 1
ATOM 2065 O O . SER A 1 261 ? 19.904 12.333 -12.021 1.00 68.06 261 SER A O 1
ATOM 2067 N N . ASP A 1 262 ? 21.046 14.271 -11.964 1.00 75.56 262 ASP A N 1
ATOM 2068 C CA . ASP A 1 262 ? 21.247 14.292 -10.509 1.00 75.56 262 ASP A CA 1
ATOM 2069 C C . ASP A 1 262 ? 19.927 14.259 -9.724 1.00 75.56 262 ASP A C 1
ATOM 2071 O O . ASP A 1 262 ? 19.878 13.823 -8.575 1.00 75.56 262 ASP A O 1
ATOM 2075 N N . ILE A 1 263 ? 18.838 14.697 -10.356 1.00 77.56 263 ILE A N 1
ATOM 2076 C CA . ILE A 1 263 ? 17.474 14.638 -9.836 1.00 77.56 263 ILE A CA 1
ATOM 2077 C C . ILE A 1 263 ? 16.590 14.038 -10.921 1.00 77.56 263 ILE A C 1
ATOM 2079 O O . ILE A 1 263 ? 16.465 14.627 -11.990 1.00 77.56 263 ILE A O 1
ATOM 2083 N N . ASN A 1 264 ? 15.964 12.891 -10.664 1.00 84.25 264 ASN A N 1
ATOM 2084 C CA . ASN A 1 264 ? 14.977 12.325 -11.583 1.00 84.25 264 ASN A CA 1
ATOM 2085 C C . ASN A 1 264 ? 13.573 12.727 -11.120 1.00 84.25 264 ASN A C 1
ATOM 2087 O O . ASN A 1 264 ? 13.256 12.619 -9.935 1.00 84.25 264 ASN A O 1
ATOM 2091 N N . TYR A 1 265 ? 12.731 13.152 -12.056 1.00 90.62 265 TYR A N 1
ATOM 2092 C CA . TYR A 1 265 ? 11.302 13.376 -11.829 1.00 90.62 265 TYR A CA 1
ATOM 2093 C C . TYR A 1 265 ? 10.503 12.236 -12.444 1.00 90.62 265 TYR A C 1
ATOM 2095 O O . TYR A 1 265 ? 10.839 11.797 -13.548 1.00 90.62 265 TYR A O 1
ATOM 2103 N N . ALA A 1 266 ? 9.431 11.803 -11.784 1.00 91.88 266 ALA A N 1
ATOM 2104 C CA . ALA A 1 266 ? 8.486 10.859 -12.364 1.00 91.88 266 ALA A CA 1
ATOM 2105 C C . ALA A 1 266 ? 7.035 11.297 -12.174 1.00 91.88 266 ALA A C 1
ATOM 2107 O O . ALA A 1 266 ? 6.654 11.770 -11.103 1.00 91.88 266 ALA A O 1
ATOM 2108 N N . LEU A 1 267 ? 6.229 11.078 -13.211 1.00 95.00 267 LEU A N 1
ATOM 2109 C CA . LEU A 1 267 ? 4.774 11.094 -13.126 1.00 95.00 267 LEU A CA 1
ATOM 2110 C C . LEU A 1 267 ? 4.281 9.658 -12.990 1.00 95.00 267 LEU A C 1
ATOM 2112 O O . LEU A 1 267 ? 4.742 8.775 -13.711 1.00 95.00 267 LEU A O 1
ATOM 2116 N N . HIS A 1 268 ? 3.321 9.449 -12.105 1.00 96.12 268 HIS A N 1
ATOM 2117 C CA . HIS A 1 268 ? 2.648 8.180 -11.876 1.00 96.12 268 HIS A CA 1
ATOM 2118 C C . HIS A 1 268 ? 1.153 8.393 -12.057 1.00 96.12 268 HIS A C 1
ATOM 2120 O O . HIS A 1 268 ? 0.575 9.265 -11.426 1.00 96.12 268 HIS A O 1
ATOM 2126 N N . ALA A 1 269 ? 0.527 7.625 -12.933 1.00 97.56 269 ALA A N 1
ATOM 2127 C CA . ALA A 1 269 ? -0.915 7.579 -13.084 1.00 97.56 269 ALA A CA 1
ATOM 2128 C C . ALA A 1 269 ? -1.383 6.166 -12.774 1.00 97.56 269 ALA A C 1
ATOM 2130 O O . ALA A 1 269 ? -0.752 5.199 -13.204 1.00 97.56 269 ALA A O 1
ATOM 2131 N N . TYR A 1 270 ? -2.486 6.037 -12.051 1.00 97.75 270 TYR A N 1
ATOM 2132 C CA . TYR A 1 270 ? -2.993 4.724 -11.688 1.00 97.75 270 TYR A CA 1
ATOM 2133 C C . TYR A 1 270 ? -4.507 4.675 -11.608 1.00 97.75 270 TYR A C 1
ATOM 2135 O O . TYR A 1 270 ? -5.176 5.684 -11.399 1.00 97.75 270 TYR A O 1
ATOM 2143 N N . GLY A 1 271 ? -5.028 3.463 -11.767 1.00 97.94 271 GLY A N 1
ATOM 2144 C CA . GLY A 1 271 ? -6.421 3.115 -11.552 1.00 97.94 271 GLY A CA 1
ATOM 2145 C C . GLY A 1 271 ? -6.538 1.822 -10.756 1.00 97.94 271 GLY A C 1
ATOM 2146 O O . GLY A 1 271 ? -5.713 0.913 -10.898 1.00 97.94 271 GLY A O 1
ATOM 2147 N N . ARG A 1 272 ? -7.570 1.743 -9.918 1.00 97.31 272 ARG A N 1
ATOM 2148 C CA . ARG A 1 272 ? -7.956 0.552 -9.161 1.00 97.31 272 ARG A CA 1
ATOM 2149 C C . ARG A 1 272 ? -9.443 0.308 -9.358 1.00 97.31 272 ARG A C 1
ATOM 2151 O O . ARG A 1 272 ? -10.243 1.235 -9.254 1.00 97.31 272 ARG A O 1
ATOM 2158 N N . LEU A 1 273 ? -9.807 -0.935 -9.615 1.00 97.19 273 LEU A N 1
ATOM 2159 C CA . LEU A 1 273 ? -11.183 -1.401 -9.630 1.00 97.19 273 LEU A CA 1
ATOM 2160 C C . LEU A 1 273 ? -11.345 -2.419 -8.512 1.00 97.19 273 LEU A C 1
ATOM 2162 O O . LEU A 1 273 ? -10.868 -3.548 -8.634 1.00 97.19 273 LEU A O 1
ATOM 2166 N N . LYS A 1 274 ? -12.007 -2.003 -7.438 1.00 95.50 274 LYS A N 1
ATOM 2167 C CA . LYS A 1 274 ? -12.341 -2.846 -6.294 1.00 95.50 274 LYS A CA 1
ATOM 2168 C C . LYS A 1 274 ? -13.715 -3.462 -6.512 1.00 95.50 274 LYS A C 1
ATOM 2170 O O . LYS A 1 274 ? -14.660 -2.753 -6.841 1.00 95.50 274 LYS A O 1
ATOM 2175 N N . HIS A 1 275 ? -13.817 -4.772 -6.354 1.00 93.81 275 HIS A N 1
ATOM 2176 C CA . HIS A 1 275 ? -15.088 -5.474 -6.251 1.00 93.81 275 HIS A CA 1
ATOM 2177 C C . HIS A 1 275 ? -15.259 -5.933 -4.810 1.00 93.81 275 HIS A C 1
ATOM 2179 O O . HIS A 1 275 ? -14.586 -6.876 -4.374 1.00 93.81 275 HIS A O 1
ATOM 2185 N N . ASP A 1 276 ? -16.155 -5.253 -4.103 1.00 81.88 276 ASP A N 1
ATOM 2186 C CA . ASP A 1 276 ? -16.787 -5.764 -2.893 1.00 81.88 276 ASP A CA 1
ATOM 2187 C C . ASP A 1 276 ? -18.088 -6.516 -3.252 1.00 81.88 276 ASP A C 1
ATOM 2189 O O . ASP A 1 276 ? -18.474 -6.615 -4.422 1.00 81.88 276 ASP A O 1
ATOM 2193 N N . HIS A 1 277 ? -18.752 -7.111 -2.257 1.00 63.25 277 HIS A N 1
ATOM 2194 C CA . HIS A 1 277 ? -19.967 -7.907 -2.464 1.00 63.25 277 HIS A CA 1
ATOM 2195 C C . HIS A 1 277 ? -21.175 -7.115 -2.997 1.00 63.25 277 HIS A C 1
ATOM 2197 O O . HIS A 1 277 ? -22.142 -7.746 -3.426 1.00 63.25 277 HIS A O 1
ATOM 2203 N N . ALA A 1 278 ? -21.147 -5.779 -2.997 1.00 77.50 278 ALA A N 1
ATOM 2204 C CA . ALA A 1 278 ? -22.300 -4.961 -3.345 1.00 77.50 278 ALA A CA 1
ATOM 2205 C C . ALA A 1 278 ? -22.133 -4.244 -4.689 1.00 77.50 278 ALA A C 1
ATOM 2207 O O . ALA A 1 278 ? -23.027 -4.359 -5.532 1.00 77.50 278 ALA A O 1
ATOM 2208 N N . GLN A 1 279 ? -21.040 -3.501 -4.913 1.00 87.12 279 GLN A N 1
ATOM 2209 C CA . GLN A 1 279 ? -20.837 -2.716 -6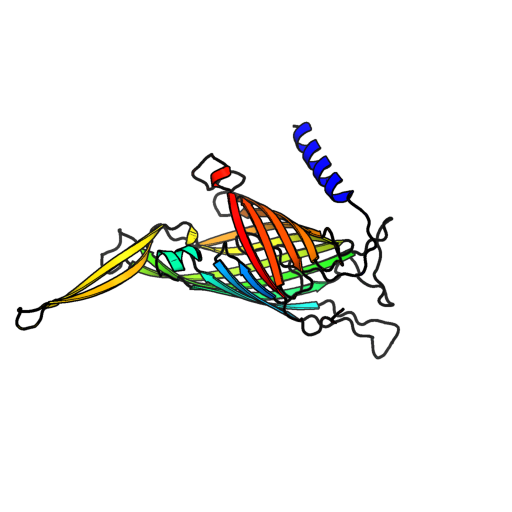.139 1.00 87.12 279 GLN A CA 1
ATOM 2210 C C . GLN A 1 279 ? -19.350 -2.519 -6.489 1.00 87.12 279 GLN A C 1
ATOM 2212 O O . GLN A 1 279 ? -18.512 -2.357 -5.612 1.00 87.12 279 GLN A O 1
ATOM 2217 N N . PRO A 1 280 ? -18.995 -2.465 -7.788 1.00 93.06 280 PRO A N 1
ATOM 2218 C CA . PRO A 1 280 ? -17.642 -2.111 -8.196 1.00 93.06 280 PRO A CA 1
ATOM 2219 C C . PRO A 1 280 ? -17.332 -0.644 -7.877 1.00 93.06 280 PRO A C 1
ATOM 2221 O O . PRO A 1 280 ? -18.105 0.252 -8.230 1.00 93.06 280 PRO A O 1
ATOM 2224 N N . VAL A 1 281 ? -16.163 -0.401 -7.287 1.00 93.50 281 VAL A N 1
ATOM 2225 C CA . VAL A 1 281 ? -15.682 0.928 -6.901 1.00 93.50 281 VAL A CA 1
ATOM 2226 C C . VAL A 1 281 ? -14.409 1.248 -7.668 1.00 93.50 281 VAL A C 1
ATOM 2228 O O . VAL A 1 281 ? -13.430 0.498 -7.647 1.00 93.50 281 VAL A O 1
ATOM 2231 N N . TYR A 1 282 ? -14.432 2.379 -8.369 1.00 95.81 282 TYR A N 1
ATOM 2232 C CA . TYR A 1 282 ? -13.314 2.844 -9.179 1.00 95.81 282 TYR A CA 1
ATOM 2233 C C . TYR A 1 282 ? -12.546 3.940 -8.453 1.00 95.81 282 TYR A C 1
ATOM 2235 O O . TYR A 1 282 ? -13.110 4.980 -8.112 1.00 95.81 282 TYR A O 1
ATOM 2243 N N . ARG A 1 283 ? -11.240 3.734 -8.312 1.00 95.75 283 ARG A N 1
ATOM 2244 C CA . ARG A 1 283 ? -10.287 4.724 -7.812 1.00 95.75 283 ARG A CA 1
ATOM 2245 C C . ARG A 1 283 ? -9.293 5.061 -8.904 1.00 95.75 283 ARG A C 1
ATOM 2247 O O . ARG A 1 283 ? -8.941 4.201 -9.713 1.00 95.75 283 ARG A O 1
ATOM 2254 N N . ALA A 1 284 ? -8.826 6.297 -8.929 1.00 97.69 284 ALA A N 1
ATOM 2255 C CA . ALA A 1 284 ? -7.680 6.676 -9.743 1.00 97.69 284 ALA A CA 1
ATOM 2256 C C . ALA A 1 284 ? -6.958 7.848 -9.110 1.00 97.69 284 ALA A C 1
ATOM 2258 O O . ALA A 1 284 ? -7.574 8.662 -8.422 1.00 97.69 284 ALA A O 1
ATOM 2259 N N . GLY A 1 285 ? -5.675 7.956 -9.415 1.00 97.38 285 GLY A N 1
ATOM 2260 C CA . GLY A 1 285 ? -4.854 9.041 -8.925 1.00 97.38 285 GLY A CA 1
ATOM 2261 C C . GLY A 1 285 ? -3.706 9.381 -9.853 1.00 97.38 285 GLY A C 1
ATOM 2262 O O . GLY A 1 285 ? -3.408 8.681 -10.828 1.00 97.38 285 GLY A O 1
ATOM 2263 N N . LEU A 1 286 ? -3.089 10.511 -9.529 1.00 97.88 286 LEU A N 1
ATOM 2264 C CA . LEU A 1 286 ? -1.879 11.024 -10.142 1.00 97.88 286 LEU A CA 1
ATOM 2265 C C . LEU A 1 286 ? -0.875 11.341 -9.038 1.00 97.88 286 LEU A C 1
ATOM 2267 O O . LEU A 1 286 ? -1.201 12.022 -8.070 1.00 97.88 286 LEU A O 1
ATOM 2271 N N . GLY A 1 287 ? 0.354 10.876 -9.206 1.00 96.25 287 GLY A N 1
ATOM 2272 C CA . GLY A 1 287 ? 1.473 11.139 -8.319 1.00 96.25 287 GLY A CA 1
ATOM 2273 C C . GLY A 1 287 ? 2.629 11.809 -9.048 1.00 96.25 287 GLY A C 1
ATOM 2274 O O . GLY A 1 287 ? 2.899 11.534 -10.219 1.00 96.25 287 GLY A O 1
ATOM 2275 N N . PHE A 1 288 ? 3.330 12.682 -8.337 1.00 95.50 288 PHE A N 1
ATOM 2276 C CA . PHE A 1 288 ? 4.566 13.312 -8.775 1.00 95.50 288 PHE A CA 1
ATOM 2277 C C . PHE A 1 288 ? 5.677 12.996 -7.780 1.00 95.50 288 PHE A C 1
ATOM 2279 O O . PHE A 1 288 ? 5.549 13.270 -6.586 1.00 95.50 288 PHE A O 1
ATOM 2286 N N . TYR A 1 289 ? 6.776 12.439 -8.284 1.00 92.75 289 TYR A N 1
ATOM 2287 C CA . TYR A 1 289 ? 7.862 11.912 -7.468 1.00 92.75 289 TYR A CA 1
ATOM 2288 C C . TYR A 1 289 ? 9.209 12.520 -7.849 1.00 92.75 289 TYR A C 1
ATOM 2290 O O . TYR A 1 289 ? 9.516 12.739 -9.022 1.00 92.75 289 TYR A O 1
ATOM 2298 N N . LEU A 1 290 ? 10.024 12.736 -6.823 1.00 91.50 290 LEU A N 1
ATOM 2299 C CA . LEU A 1 290 ? 11.362 13.299 -6.854 1.00 91.50 290 LEU A CA 1
ATOM 2300 C C . LEU A 1 290 ? 12.362 12.251 -6.368 1.00 91.50 290 LEU A C 1
ATOM 2302 O O . LEU A 1 290 ? 12.225 11.691 -5.278 1.00 91.50 290 LEU A O 1
ATOM 2306 N N . PHE A 1 291 ? 13.399 12.030 -7.168 1.00 85.19 291 PHE A N 1
ATOM 2307 C CA . PHE A 1 291 ? 14.492 11.110 -6.880 1.00 85.19 291 PHE A CA 1
ATOM 2308 C C . PHE A 1 291 ? 15.817 11.857 -7.019 1.00 85.19 291 PHE A C 1
ATOM 2310 O O . PHE A 1 291 ? 16.463 11.762 -8.072 1.00 85.19 291 PHE A O 1
ATOM 2317 N N . PRO A 1 292 ? 16.238 12.614 -5.997 1.00 80.12 292 PRO A N 1
ATOM 2318 C CA . PRO A 1 292 ? 17.616 13.075 -5.943 1.00 80.12 292 PRO A CA 1
ATOM 2319 C C . PRO A 1 292 ? 18.581 11.878 -6.037 1.00 80.12 292 PRO A C 1
ATOM 2321 O O . PRO A 1 292 ? 18.221 10.734 -5.754 1.00 80.12 292 PRO A O 1
ATOM 2324 N N . GLN A 1 293 ? 19.830 12.133 -6.416 1.00 72.50 293 GLN A N 1
ATOM 2325 C CA . GLN A 1 293 ? 20.918 11.148 -6.392 1.00 72.50 293 GLN A CA 1
ATOM 2326 C C . GLN A 1 293 ? 21.130 10.523 -5.008 1.00 72.50 293 GLN A C 1
ATOM 2328 O O . GLN A 1 293 ? 21.731 9.455 -4.892 1.00 72.50 293 GLN A O 1
ATOM 2333 N N . SER A 1 294 ? 20.623 11.169 -3.957 1.00 69.69 294 SER A N 1
ATOM 2334 C CA . SER A 1 294 ? 20.596 10.601 -2.620 1.00 69.69 294 SER A CA 1
ATOM 2335 C C . SER A 1 294 ? 19.734 9.330 -2.560 1.00 69.69 294 SER A C 1
ATOM 2337 O O . SER A 1 294 ? 18.953 8.995 -3.451 1.00 69.69 294 SER A O 1
ATOM 2339 N N . LYS A 1 295 ? 19.868 8.583 -1.464 1.00 82.25 295 LYS A N 1
ATOM 2340 C CA . LYS A 1 295 ? 19.051 7.388 -1.212 1.00 82.25 295 LYS A CA 1
ATOM 2341 C C . LYS A 1 295 ? 17.608 7.730 -0.829 1.00 82.25 295 LYS A C 1
ATOM 2343 O O . LYS A 1 295 ? 16.862 6.825 -0.490 1.00 82.25 295 LYS A O 1
ATOM 2348 N N . ILE A 1 296 ? 17.212 8.999 -0.843 1.00 85.94 296 ILE A N 1
ATOM 2349 C CA . ILE A 1 296 ? 15.873 9.438 -0.453 1.00 85.94 296 ILE A CA 1
ATOM 2350 C C . ILE A 1 296 ? 15.081 9.708 -1.719 1.00 85.94 296 ILE A C 1
ATOM 2352 O O . ILE A 1 296 ? 15.552 10.394 -2.619 1.00 85.94 296 ILE A O 1
ATOM 2356 N N . ALA A 1 297 ? 13.867 9.198 -1.778 1.00 89.06 297 ALA A N 1
ATOM 2357 C CA . ALA A 1 297 ? 12.926 9.535 -2.816 1.00 89.06 297 ALA A CA 1
ATOM 2358 C C . ALA A 1 297 ? 11.565 9.799 -2.186 1.00 89.06 297 ALA A C 1
ATOM 2360 O O . ALA A 1 297 ? 11.206 9.185 -1.185 1.00 89.06 297 ALA A O 1
ATOM 2361 N N . GLY A 1 298 ? 10.816 10.738 -2.737 1.00 91.75 298 GLY A N 1
ATOM 2362 C CA . GLY A 1 298 ? 9.528 11.113 -2.175 1.00 91.75 298 GLY A CA 1
ATOM 2363 C C . GLY A 1 298 ? 8.611 11.668 -3.236 1.00 91.75 298 GLY A C 1
ATOM 2364 O O . GLY A 1 298 ? 9.056 12.027 -4.324 1.00 91.75 298 GLY A O 1
ATOM 2365 N N . GLY A 1 299 ? 7.327 11.717 -2.936 1.00 92.88 299 GLY A N 1
ATOM 2366 C CA . GLY A 1 299 ? 6.345 12.217 -3.875 1.00 92.88 299 GLY A CA 1
ATOM 2367 C C . GLY A 1 299 ? 5.034 12.559 -3.212 1.00 92.88 299 GLY A C 1
ATOM 2368 O O . GLY A 1 299 ? 4.703 12.039 -2.146 1.00 92.88 299 GLY A O 1
ATOM 2369 N N . VAL A 1 300 ? 4.307 13.443 -3.876 1.00 96.06 300 VAL A N 1
ATOM 2370 C CA . VAL A 1 300 ? 2.934 13.799 -3.537 1.00 96.06 300 VAL A CA 1
ATOM 2371 C C . VAL A 1 300 ? 2.007 13.135 -4.534 1.00 96.06 300 VAL A C 1
ATOM 2373 O O . VAL A 1 300 ? 2.352 13.004 -5.710 1.00 96.06 300 VAL A O 1
ATOM 2376 N N . PHE A 1 301 ? 0.829 12.735 -4.088 1.00 96.12 301 PHE A N 1
ATOM 2377 C CA . PHE A 1 301 ? -0.201 12.223 -4.975 1.00 96.12 301 PHE A CA 1
ATOM 2378 C C . PHE A 1 301 ? -1.557 12.803 -4.614 1.00 96.12 301 PHE A C 1
ATOM 2380 O O . PHE A 1 301 ? -1.791 13.241 -3.490 1.00 96.12 301 PHE A O 1
ATOM 2387 N N . VAL A 1 302 ? -2.425 12.822 -5.615 1.00 97.00 302 VAL A N 1
ATOM 2388 C CA . VAL A 1 302 ? -3.831 13.179 -5.501 1.00 97.00 302 VAL A CA 1
ATOM 2389 C C . VAL A 1 302 ? -4.619 12.026 -6.083 1.00 97.00 302 VAL A C 1
ATOM 2391 O O . VAL A 1 302 ? -4.338 11.590 -7.202 1.00 97.00 302 VAL A O 1
ATOM 2394 N N . GLU A 1 303 ? -5.603 11.535 -5.352 1.00 96.44 303 GLU A N 1
ATOM 2395 C CA . GLU A 1 303 ? -6.436 10.429 -5.800 1.00 96.44 303 GLU A CA 1
ATOM 2396 C C . GLU A 1 303 ? -7.898 10.665 -5.496 1.00 96.44 303 GLU A C 1
ATOM 2398 O O . GLU A 1 303 ? -8.247 11.504 -4.676 1.00 96.44 303 GLU A O 1
ATOM 2403 N N . SER A 1 304 ? -8.764 9.930 -6.185 1.00 96.44 304 SER A N 1
ATOM 2404 C CA . SER A 1 304 ? -10.158 9.831 -5.799 1.00 96.44 304 SER A CA 1
ATOM 2405 C C . SER A 1 304 ? -10.455 8.464 -5.207 1.00 96.44 304 SER A C 1
ATOM 2407 O O . SER A 1 304 ? -10.255 7.443 -5.873 1.00 96.44 304 SER A O 1
ATOM 2409 N N . GLY A 1 305 ? -10.985 8.460 -3.982 1.00 92.12 305 GLY A N 1
ATOM 2410 C CA . GLY A 1 305 ? -11.476 7.263 -3.298 1.00 92.12 305 GLY A CA 1
ATOM 2411 C C . GLY A 1 305 ? -12.700 6.622 -3.961 1.00 92.12 305 GLY A C 1
ATOM 2412 O O . GLY A 1 305 ? -12.938 5.431 -3.786 1.00 92.12 305 GLY A O 1
ATOM 2413 N N . ASP A 1 306 ? -13.458 7.386 -4.756 1.00 92.75 306 ASP A N 1
ATOM 2414 C CA . ASP A 1 306 ? -14.680 6.917 -5.413 1.00 92.75 306 ASP A CA 1
ATOM 2415 C C . ASP A 1 306 ? -15.048 7.803 -6.620 1.00 92.75 306 ASP A C 1
ATOM 2417 O O . ASP A 1 306 ? -15.831 8.762 -6.542 1.00 92.75 306 ASP A O 1
ATOM 2421 N N . LEU A 1 307 ? -14.482 7.466 -7.781 1.00 93.25 307 LEU A N 1
ATOM 2422 C CA . LEU A 1 307 ? -14.733 8.166 -9.046 1.00 93.25 307 LEU A CA 1
ATOM 2423 C C . LEU A 1 307 ? -16.196 8.072 -9.488 1.00 93.25 307 LEU A C 1
ATOM 2425 O O . LEU A 1 307 ? -16.707 8.969 -10.161 1.00 93.25 307 LEU A O 1
ATOM 2429 N N . THR A 1 308 ? -16.859 6.972 -9.138 1.00 91.44 308 THR A N 1
ATOM 2430 C CA . THR A 1 308 ? -18.202 6.614 -9.610 1.00 91.44 308 THR A CA 1
ATOM 2431 C C . THR A 1 308 ? -19.318 6.960 -8.630 1.00 91.44 308 THR A C 1
ATOM 2433 O O . THR A 1 308 ? -20.484 6.747 -8.962 1.00 91.44 308 THR A O 1
ATOM 2436 N N . ASN A 1 309 ? -18.979 7.527 -7.471 1.00 91.88 309 ASN A N 1
ATOM 2437 C CA . ASN A 1 309 ? -19.907 7.884 -6.402 1.00 91.88 309 ASN A CA 1
ATOM 2438 C C . ASN A 1 309 ? -20.806 6.709 -5.971 1.00 91.88 309 ASN A C 1
ATOM 2440 O O . ASN A 1 309 ? -22.034 6.826 -5.969 1.00 91.88 309 ASN A O 1
ATOM 2444 N N . LYS A 1 310 ? -20.192 5.555 -5.704 1.00 90.06 310 LYS A N 1
ATOM 2445 C CA . LYS A 1 310 ? -20.863 4.332 -5.249 1.00 90.06 310 LYS A CA 1
ATOM 2446 C C . LYS A 1 310 ? -20.888 4.168 -3.735 1.00 90.06 310 LYS A C 1
ATOM 2448 O O . LYS A 1 310 ? -21.846 3.593 -3.232 1.00 90.06 310 LYS A O 1
ATOM 2453 N N . ILE A 1 311 ? -19.881 4.689 -3.044 1.00 86.88 311 ILE A N 1
ATOM 2454 C CA . ILE A 1 311 ? -19.748 4.624 -1.587 1.00 86.88 311 ILE A CA 1
ATOM 2455 C C . ILE A 1 311 ? -20.076 5.985 -0.968 1.00 86.88 311 ILE A C 1
ATOM 2457 O O . ILE A 1 311 ? -20.750 6.070 0.054 1.00 86.88 311 ILE A O 1
ATOM 2461 N N . SER A 1 312 ? -19.608 7.075 -1.582 1.00 86.06 312 SER A N 1
ATOM 2462 C CA . SER A 1 312 ? -19.678 8.387 -0.943 1.00 86.06 312 SER A CA 1
ATOM 2463 C C . SER A 1 312 ? -21.114 8.906 -0.807 1.00 86.06 312 SER A C 1
ATOM 2465 O O . SER A 1 312 ? -21.859 9.015 -1.784 1.00 86.06 312 SER A O 1
ATOM 2467 N N . GLY A 1 313 ? -21.476 9.337 0.405 1.00 87.88 313 GLY A N 1
ATOM 2468 C CA . GLY A 1 313 ? -22.764 9.978 0.691 1.00 87.88 313 GLY A CA 1
ATOM 2469 C C . GLY A 1 313 ? -22.924 11.386 0.097 1.00 87.88 313 GLY A C 1
ATOM 2470 O O . GLY A 1 313 ? -23.979 11.999 0.253 1.00 87.88 313 GLY A O 1
ATOM 2471 N N . THR A 1 314 ? -21.901 11.931 -0.575 1.00 92.00 314 THR A N 1
ATOM 2472 C CA . THR A 1 314 ? -21.926 13.280 -1.159 1.00 92.00 314 THR A CA 1
ATOM 2473 C C . THR A 1 314 ? -21.782 13.256 -2.683 1.00 92.00 314 THR A C 1
ATOM 2475 O O . THR A 1 314 ? -20.806 12.721 -3.206 1.00 92.00 314 THR A O 1
ATOM 2478 N N . PRO A 1 315 ? -22.660 13.950 -3.436 1.00 92.50 315 PRO A N 1
ATOM 2479 C CA . PRO A 1 315 ? -22.531 14.037 -4.890 1.00 92.50 315 PRO A CA 1
ATOM 2480 C C . PRO A 1 315 ? -21.313 14.869 -5.333 1.00 92.50 315 PRO A C 1
ATOM 2482 O O . PRO A 1 315 ? -20.844 14.722 -6.464 1.00 92.50 315 PRO A O 1
ATOM 2485 N N . GLN A 1 316 ? -20.766 15.722 -4.459 1.00 94.81 316 GLN A N 1
ATOM 2486 C CA . GLN A 1 316 ? -19.643 16.612 -4.771 1.00 94.81 316 GLN A CA 1
ATOM 2487 C C . GLN A 1 316 ? -18.327 15.835 -4.920 1.00 94.81 316 GLN A C 1
ATOM 2489 O O . GLN A 1 316 ? -17.798 15.323 -3.939 1.00 94.81 316 GLN A O 1
ATOM 2494 N N . PHE A 1 317 ? -17.769 15.808 -6.137 1.00 93.31 317 PHE A N 1
ATOM 2495 C CA . PHE A 1 317 ? -16.519 15.098 -6.447 1.00 93.31 317 PHE A CA 1
ATOM 2496 C C . PHE A 1 317 ? -15.317 15.581 -5.631 1.00 93.31 317 PHE A C 1
ATOM 2498 O O . PHE A 1 317 ? -14.520 14.763 -5.198 1.00 93.31 317 PHE A O 1
ATOM 2505 N N . SER A 1 318 ? -15.212 16.883 -5.353 1.00 94.31 318 SER A N 1
ATOM 2506 C CA . SER A 1 318 ? -14.096 17.452 -4.584 1.00 94.31 318 SER A CA 1
ATOM 2507 C C . SER A 1 318 ? -13.996 16.938 -3.146 1.00 94.31 318 SER A C 1
ATOM 2509 O O . SER A 1 318 ? -12.935 17.044 -2.552 1.00 94.31 318 SER A O 1
ATOM 2511 N N . LYS A 1 319 ? -15.083 16.391 -2.586 1.00 93.06 319 LYS A N 1
ATOM 2512 C CA . LYS A 1 319 ? -15.099 15.748 -1.260 1.00 93.06 319 LYS A CA 1
ATOM 2513 C C . LYS A 1 319 ? -14.686 14.273 -1.297 1.00 93.06 319 LYS A C 1
ATOM 2515 O O . LYS A 1 319 ? -14.731 13.610 -0.273 1.00 93.06 319 LYS A O 1
ATOM 2520 N N . ARG A 1 320 ? -14.372 13.754 -2.485 1.00 93.50 320 ARG A N 1
ATOM 2521 C CA . ARG A 1 320 ? -13.917 12.381 -2.735 1.00 93.50 320 ARG A CA 1
ATOM 2522 C C . ARG A 1 320 ? -12.489 12.371 -3.272 1.00 93.50 320 ARG A C 1
ATOM 2524 O O . ARG A 1 320 ? -12.136 11.433 -3.984 1.00 93.50 320 ARG A O 1
ATOM 2531 N N . ILE A 1 321 ? -11.758 13.468 -3.068 1.00 95.50 321 ILE A N 1
ATOM 2532 C CA . ILE A 1 321 ? -10.372 13.643 -3.486 1.00 95.50 321 ILE A CA 1
ATOM 2533 C C . ILE A 1 321 ? -9.523 13.701 -2.228 1.00 95.50 321 ILE A C 1
ATOM 2535 O O . ILE A 1 321 ? -9.759 14.562 -1.381 1.00 95.50 321 ILE A O 1
ATOM 2539 N N . ASP A 1 322 ? -8.508 12.854 -2.192 1.00 92.62 322 ASP A N 1
ATOM 2540 C CA . ASP A 1 322 ? -7.545 12.747 -1.109 1.00 92.62 322 ASP A CA 1
ATOM 2541 C C . ASP A 1 322 ? -6.149 13.090 -1.633 1.00 92.62 322 ASP A C 1
ATOM 2543 O O . ASP A 1 322 ? -5.864 13.005 -2.836 1.00 92.62 322 ASP A O 1
ATOM 2547 N N . MET A 1 323 ? -5.282 13.545 -0.734 1.00 95.00 323 MET A N 1
ATOM 2548 C CA . MET A 1 323 ? -3.921 13.955 -1.059 1.00 95.00 323 MET A CA 1
ATOM 2549 C C . MET A 1 323 ? -2.960 13.381 -0.035 1.00 95.00 323 MET A C 1
ATOM 2551 O O . MET A 1 323 ? -3.098 13.653 1.154 1.00 95.00 323 MET A O 1
ATOM 2555 N N . GLY A 1 324 ? -1.930 12.687 -0.505 1.00 92.69 324 GLY A N 1
ATOM 2556 C CA . GLY A 1 324 ? -0.948 12.074 0.376 1.00 92.69 324 GLY A CA 1
ATOM 2557 C C . GLY A 1 324 ? 0.491 12.384 -0.003 1.00 92.69 324 GLY A C 1
ATOM 2558 O O . GLY A 1 324 ? 0.809 12.840 -1.108 1.00 92.69 324 GLY A O 1
ATOM 2559 N N . LEU A 1 325 ? 1.375 12.116 0.954 1.00 93.88 325 LEU A N 1
ATOM 2560 C CA . LEU A 1 325 ? 2.818 12.222 0.829 1.00 93.88 325 LEU A CA 1
ATOM 2561 C C . LEU A 1 325 ? 3.443 10.846 1.069 1.00 93.88 325 LEU A C 1
ATOM 2563 O O . LEU A 1 325 ? 3.103 10.125 2.008 1.00 93.88 325 LEU A O 1
ATOM 2567 N N . THR A 1 326 ? 4.428 10.508 0.246 1.00 92.94 326 THR A N 1
ATOM 2568 C CA . THR A 1 326 ? 5.279 9.335 0.448 1.00 92.94 326 THR A CA 1
ATOM 2569 C C . THR A 1 326 ? 6.736 9.751 0.522 1.00 92.94 326 THR A C 1
ATOM 2571 O O . THR A 1 326 ? 7.196 10.601 -0.243 1.00 92.94 326 THR A O 1
ATOM 2574 N N . VAL A 1 327 ? 7.479 9.130 1.434 1.00 93.31 327 VAL A N 1
ATOM 2575 C CA . VAL A 1 327 ? 8.930 9.295 1.559 1.00 93.31 327 VAL A CA 1
ATOM 2576 C C . VAL A 1 327 ? 9.550 7.922 1.748 1.00 93.31 327 VAL A C 1
ATOM 2578 O O . VAL A 1 327 ? 9.133 7.165 2.618 1.00 93.31 327 VAL A O 1
ATOM 2581 N N . LYS A 1 328 ? 10.551 7.585 0.937 1.00 92.81 328 LYS A N 1
ATOM 2582 C CA . LYS A 1 328 ? 11.237 6.294 0.953 1.00 92.81 328 LYS A CA 1
ATOM 2583 C C . LYS A 1 328 ? 12.748 6.465 0.913 1.00 92.81 328 LYS A C 1
ATOM 2585 O O . LYS A 1 328 ? 13.296 7.199 0.098 1.00 92.81 328 LYS A O 1
ATOM 2590 N N . PHE A 1 329 ? 13.418 5.718 1.770 1.00 91.19 329 PHE A N 1
ATOM 2591 C CA . PHE A 1 329 ? 14.854 5.534 1.823 1.00 91.19 329 PHE A CA 1
ATOM 2592 C C . PHE A 1 329 ? 15.202 4.232 1.107 1.00 91.19 329 PHE A C 1
ATOM 2594 O O . PHE A 1 329 ? 14.891 3.143 1.581 1.00 91.19 329 PHE A O 1
ATOM 2601 N N . ILE A 1 330 ? 15.837 4.341 -0.051 1.00 88.00 330 ILE A N 1
ATOM 2602 C CA . ILE A 1 330 ? 16.281 3.219 -0.867 1.00 88.00 330 ILE A CA 1
ATOM 2603 C C . ILE A 1 330 ? 17.437 2.518 -0.156 1.00 88.00 330 ILE A C 1
ATOM 2605 O O . ILE A 1 330 ? 18.465 3.123 0.165 1.00 88.00 330 ILE A O 1
ATOM 2609 N N . LEU A 1 331 ? 17.270 1.221 0.065 1.00 84.81 331 LEU A N 1
ATOM 2610 C CA . LEU A 1 331 ? 18.283 0.377 0.676 1.00 84.81 331 LEU A CA 1
ATOM 2611 C C . LEU A 1 331 ? 19.190 -0.209 -0.415 1.00 84.81 331 LEU A C 1
ATOM 2613 O O . LEU A 1 331 ? 18.713 -0.517 -1.511 1.00 84.81 331 LEU A O 1
ATOM 2617 N N . PRO A 1 332 ? 20.497 -0.379 -0.149 1.00 72.00 332 PRO A N 1
ATOM 2618 C CA . PRO A 1 332 ? 21.361 -1.117 -1.060 1.00 72.00 332 PRO A CA 1
ATOM 2619 C C . PRO A 1 332 ? 20.859 -2.565 -1.171 1.00 72.00 332 PRO A C 1
ATOM 2621 O O . PRO A 1 332 ? 20.665 -3.239 -0.159 1.00 72.00 332 PRO A O 1
ATOM 2624 N N . GLY A 1 333 ? 20.630 -3.039 -2.395 1.00 61.88 333 GLY A N 1
ATOM 2625 C CA . GLY A 1 333 ? 20.280 -4.437 -2.637 1.00 61.88 333 GLY A CA 1
ATOM 2626 C C . GLY A 1 333 ? 21.505 -5.340 -2.486 1.00 61.88 333 GLY A C 1
ATOM 2627 O O . GLY A 1 333 ? 22.583 -5.007 -2.973 1.00 61.88 333 GLY A O 1
ATOM 2628 N N . LEU A 1 334 ? 21.351 -6.502 -1.847 1.00 50.97 334 LEU A N 1
ATOM 2629 C CA . LEU A 1 334 ? 22.371 -7.552 -1.883 1.00 50.97 334 LEU A CA 1
ATOM 2630 C C . LEU A 1 334 ? 22.204 -8.360 -3.176 1.00 50.97 334 LEU A C 1
ATOM 2632 O O . LEU A 1 334 ? 21.136 -8.909 -3.441 1.00 50.97 334 LEU A O 1
ATOM 2636 N N . GLY A 1 335 ? 23.263 -8.434 -3.983 1.00 47.66 335 GLY A N 1
ATOM 2637 C CA . GLY A 1 335 ? 23.281 -9.232 -5.215 1.00 47.66 335 GLY A CA 1
ATOM 2638 C C . GLY A 1 335 ? 22.741 -8.535 -6.466 1.00 47.66 335 GLY A C 1
ATOM 2639 O O . GLY A 1 335 ? 22.860 -9.103 -7.550 1.00 47.66 335 GLY A O 1
ATOM 2640 N N . VAL A 1 336 ? 22.229 -7.306 -6.353 1.00 47.00 336 VAL A N 1
ATOM 2641 C CA . VAL A 1 336 ? 22.046 -6.401 -7.497 1.00 47.00 336 VAL A CA 1
ATOM 2642 C C . VAL A 1 336 ? 23.364 -5.636 -7.646 1.00 47.00 336 VAL A C 1
ATOM 2644 O O . VAL A 1 336 ? 23.738 -4.959 -6.687 1.00 47.00 336 VAL A O 1
ATOM 2647 N N . PRO A 1 337 ? 24.121 -5.765 -8.752 1.00 38.28 337 PRO A N 1
ATOM 2648 C CA . PRO A 1 337 ? 25.328 -4.982 -8.942 1.00 38.28 337 PRO A CA 1
ATOM 2649 C C . PRO A 1 337 ? 24.958 -3.514 -8.778 1.00 38.28 337 PRO A C 1
ATOM 2651 O O . PRO A 1 337 ? 23.981 -3.040 -9.363 1.00 38.28 337 PRO A O 1
ATOM 2654 N N . SER A 1 338 ? 25.719 -2.818 -7.934 1.00 33.19 338 SER A N 1
ATOM 2655 C CA . SER A 1 338 ? 25.752 -1.364 -8.006 1.00 33.19 338 SER A CA 1
ATOM 2656 C C . SER A 1 338 ? 26.139 -1.025 -9.449 1.00 33.19 338 SER A C 1
ATOM 2658 O O . SER A 1 338 ? 27.114 -1.618 -9.922 1.00 33.19 338 SER A O 1
ATOM 2660 N N . PRO A 1 339 ? 25.359 -0.196 -10.163 1.00 39.44 339 PRO A N 1
ATOM 2661 C CA . PRO A 1 339 ? 25.709 0.201 -11.520 1.00 39.44 339 PRO A CA 1
ATOM 2662 C C . PRO A 1 339 ? 27.080 0.878 -11.569 1.00 39.44 339 PRO A C 1
ATOM 2664 O O . PRO A 1 339 ? 27.442 1.545 -10.567 1.00 39.44 339 PRO A O 1
#

Foldseek 3Di:
DPPVVVVVVVVVVVVVPPDLDQQDPADDDPPDADLCRDDLDDDQFWWFKAWQNQGKTKTKAKAFAAFDQDPVHNLATRGRQKMKIKMKMKGFQQGPVCCVPVVDGWIKIKMKMKIKGKCPPFDQADRNGHGQFDDPSRKGKMKMKMKMKMKMKTKAWAADPPDDPVPRTDIDIDIKIKIKIKMWMDISVFKIKMKMKMKMKDKDSNVFAKDKDWDWDWDADPVNPDIDIDIDIDIHTYDDIDIFIKMKIKIKMKGWDDRPDQKIKMKMKMKMWIDTPPDIFIKIKIKIKIDGVAQKIKIKMKMFRGPPCPPDPDPDRVVRIDMMMMMIRTDDHDNPDDD